Protein AF-A0A9D7S8R0-F1 (afdb_monomer_lite)

Sequence (192 aa):
MDEVLLVLITGFTIGVFGSFHCVGMCGPLALSLPIHQLTIFNKSMAIGLYNLGRSFSYASMGIVFGLLGMSFSLFKLQQWLSIGAGSVILLFLIMNYLGSYRVNIFSQLSHQVKSKLSDYLQTDKTPSTYFSIGMVNGFLPCGLVYVAIVTAIATGTILKSSLTMFAFGIGTIPIMALTMIFGKFVSINLLQ

pLDDT: mean 76.62, std 14.2, range [38.09, 93.5]

Structure (mmCIF, N/CA/C/O backbone):
data_AF-A0A9D7S8R0-F1
#
_entry.id   AF-A0A9D7S8R0-F1
#
loop_
_atom_site.group_PDB
_atom_site.id
_atom_site.type_symbol
_atom_site.label_atom_id
_atom_site.label_alt_id
_atom_site.label_comp_id
_atom_site.label_asym_id
_atom_site.label_entity_id
_atom_site.label_seq_id
_atom_site.pdbx_PDB_ins_code
_atom_site.Cartn_x
_atom_site.Cartn_y
_atom_site.Cartn_z
_atom_site.occupancy
_atom_site.B_iso_or_equiv
_atom_site.auth_seq_id
_atom_site.auth_comp_id
_atom_site.auth_asym_id
_atom_site.auth_atom_id
_atom_site.pdbx_PDB_model_num
ATOM 1 N N . MET A 1 1 ? 3.466 9.762 22.486 1.00 59.41 1 MET A N 1
ATOM 2 C CA . MET A 1 1 ? 4.141 9.590 21.171 1.00 59.41 1 MET A CA 1
ATOM 3 C C . MET A 1 1 ? 4.383 8.115 20.868 1.00 59.41 1 MET A C 1
ATOM 5 O O . MET A 1 1 ? 4.461 7.737 19.704 1.00 59.41 1 MET A O 1
ATOM 9 N N . ASP A 1 2 ? 4.406 7.285 21.905 1.00 79.88 2 ASP A N 1
ATOM 10 C CA . ASP A 1 2 ? 4.691 5.850 21.859 1.00 79.88 2 ASP A CA 1
ATOM 11 C C . ASP A 1 2 ? 3.655 5.074 21.035 1.00 79.88 2 ASP A C 1
ATOM 13 O O . ASP A 1 2 ? 4.011 4.184 20.273 1.00 79.88 2 ASP A O 1
ATOM 17 N N . GLU A 1 3 ? 2.380 5.479 21.076 1.00 83.75 3 GLU A N 1
ATOM 18 C CA . GLU A 1 3 ? 1.328 4.812 20.296 1.00 83.75 3 GLU A CA 1
ATOM 19 C C . GLU A 1 3 ? 1.448 5.013 18.781 1.00 83.75 3 GLU A C 1
ATOM 21 O O . GLU A 1 3 ? 1.160 4.099 18.012 1.00 83.75 3 GLU A O 1
ATOM 26 N N . VAL A 1 4 ? 1.865 6.202 18.332 1.00 86.56 4 VAL A N 1
ATOM 27 C CA . VAL A 1 4 ? 2.047 6.479 16.896 1.00 86.56 4 VAL A CA 1
ATOM 28 C C . VAL A 1 4 ? 3.265 5.724 16.378 1.00 86.56 4 VAL A C 1
ATOM 30 O O . VAL A 1 4 ? 3.215 5.131 15.301 1.00 86.56 4 VAL A O 1
ATOM 33 N N . LEU A 1 5 ? 4.338 5.692 17.171 1.00 88.88 5 LEU A N 1
ATOM 34 C CA . LEU A 1 5 ? 5.529 4.912 16.861 1.00 88.88 5 LEU A CA 1
ATOM 35 C C . LEU A 1 5 ? 5.202 3.414 16.769 1.00 88.88 5 LEU A C 1
ATOM 37 O O . LEU A 1 5 ? 5.610 2.757 15.815 1.00 88.88 5 LEU A O 1
ATOM 41 N N . LEU A 1 6 ? 4.407 2.889 17.702 1.00 89.44 6 LEU A N 1
ATOM 42 C CA . LEU A 1 6 ? 3.985 1.489 17.702 1.00 89.44 6 LEU A CA 1
ATOM 43 C C . LEU A 1 6 ? 3.130 1.146 16.472 1.00 89.44 6 LEU A C 1
ATOM 45 O O . LEU A 1 6 ? 3.346 0.118 15.834 1.00 89.44 6 LEU A O 1
ATOM 49 N N . VAL A 1 7 ? 2.215 2.031 16.078 1.00 90.75 7 VAL A N 1
ATOM 50 C CA . VAL A 1 7 ? 1.417 1.916 14.843 1.00 90.75 7 VAL A CA 1
ATOM 51 C C . VAL A 1 7 ? 2.295 1.880 13.586 1.00 90.75 7 VAL A C 1
ATOM 53 O O . VAL A 1 7 ? 2.071 1.065 12.689 1.00 90.75 7 VAL A O 1
ATOM 56 N N . LEU A 1 8 ? 3.323 2.724 13.518 1.00 91.44 8 LEU A N 1
ATOM 57 C CA . LEU A 1 8 ? 4.253 2.732 12.389 1.00 91.44 8 LEU A CA 1
ATOM 58 C C . LEU A 1 8 ? 5.097 1.454 12.344 1.00 91.44 8 LEU A C 1
ATOM 60 O O . LEU A 1 8 ? 5.230 0.849 11.282 1.00 91.44 8 LEU A O 1
ATOM 64 N N . ILE A 1 9 ? 5.628 1.012 13.486 1.00 92.00 9 ILE A N 1
ATOM 65 C CA . ILE A 1 9 ? 6.444 -0.207 13.574 1.00 92.00 9 ILE A CA 1
ATOM 66 C C . ILE A 1 9 ? 5.608 -1.443 13.226 1.00 92.00 9 ILE A C 1
ATOM 68 O O . ILE A 1 9 ? 6.062 -2.299 12.468 1.00 92.00 9 ILE A O 1
ATOM 72 N N . THR A 1 10 ? 4.378 -1.541 13.731 1.00 90.75 10 THR A N 1
ATOM 73 C CA . THR A 1 10 ? 3.475 -2.667 13.437 1.00 90.75 10 THR A CA 1
ATOM 74 C C . THR A 1 10 ? 3.104 -2.717 11.958 1.00 90.75 10 THR A C 1
ATOM 76 O O . THR A 1 10 ? 3.293 -3.751 11.321 1.00 90.75 10 THR A O 1
ATOM 79 N N . GLY A 1 11 ? 2.677 -1.597 11.367 1.00 89.88 11 GLY A N 1
ATOM 80 C CA . GLY A 1 11 ? 2.410 -1.528 9.929 1.00 89.88 11 GLY A CA 1
ATOM 81 C C . GLY A 1 11 ? 3.639 -1.900 9.094 1.00 89.88 11 GLY A C 1
ATOM 82 O O . GLY A 1 11 ? 3.557 -2.743 8.199 1.00 89.88 11 GLY A O 1
ATOM 83 N N . PHE A 1 12 ? 4.802 -1.340 9.432 1.00 91.88 12 PHE A N 1
ATOM 84 C CA . PHE A 1 12 ? 6.052 -1.595 8.720 1.00 91.88 12 PHE A CA 1
ATOM 85 C C . PHE A 1 12 ? 6.499 -3.058 8.811 1.00 91.88 12 PHE A C 1
ATOM 87 O O . PHE A 1 12 ? 6.837 -3.659 7.794 1.00 91.88 12 PHE A O 1
ATOM 94 N N . THR A 1 13 ? 6.468 -3.656 10.004 1.00 91.62 13 THR A N 1
ATOM 95 C CA . THR A 1 13 ? 6.841 -5.067 10.207 1.00 91.62 13 THR A CA 1
ATOM 96 C C . THR A 1 13 ? 5.932 -5.999 9.417 1.00 91.62 13 THR A C 1
ATOM 98 O O . THR A 1 13 ? 6.435 -6.844 8.676 1.00 91.62 13 THR A O 1
ATOM 101 N N . ILE A 1 14 ? 4.612 -5.796 9.471 1.00 90.12 14 ILE A N 1
ATOM 102 C CA . ILE A 1 14 ? 3.658 -6.557 8.650 1.00 90.12 14 ILE A CA 1
ATOM 103 C C . ILE A 1 14 ? 3.976 -6.384 7.156 1.00 90.12 14 ILE A C 1
ATOM 105 O O . ILE A 1 14 ? 3.942 -7.360 6.406 1.00 90.12 14 ILE A O 1
ATOM 109 N N . GLY A 1 15 ? 4.339 -5.173 6.724 1.00 88.69 15 GLY A N 1
ATOM 110 C CA . GLY A 1 15 ? 4.743 -4.886 5.345 1.00 88.69 15 GLY A CA 1
ATOM 111 C C . GLY A 1 15 ? 5.993 -5.656 4.920 1.00 88.69 15 GLY A C 1
ATOM 112 O O . GLY A 1 15 ? 5.991 -6.315 3.879 1.00 88.69 15 GLY A O 1
ATOM 113 N N . VAL A 1 16 ? 7.042 -5.641 5.742 1.00 89.12 16 VAL A N 1
ATOM 114 C CA . VAL A 1 16 ? 8.305 -6.340 5.463 1.00 89.12 16 VAL A CA 1
ATOM 115 C C . VAL A 1 16 ? 8.092 -7.853 5.407 1.00 89.12 16 VAL A C 1
ATOM 117 O O . VAL A 1 16 ? 8.445 -8.483 4.410 1.00 89.12 16 VAL A O 1
ATOM 120 N N . PHE A 1 17 ? 7.457 -8.446 6.422 1.00 86.81 17 PHE A N 1
ATOM 121 C CA . PHE A 1 17 ? 7.214 -9.893 6.452 1.00 86.81 17 PHE A CA 1
ATOM 122 C C . PHE A 1 17 ? 6.214 -10.339 5.375 1.00 86.81 17 PHE A C 1
ATOM 124 O O . PHE A 1 17 ? 6.378 -11.396 4.764 1.00 86.81 17 PHE A O 1
ATOM 131 N N . GLY A 1 18 ? 5.212 -9.513 5.075 1.00 81.81 18 GLY A N 1
ATOM 132 C CA . GLY A 1 18 ? 4.214 -9.785 4.043 1.00 81.81 18 GLY A CA 1
ATOM 133 C C . GLY A 1 18 ? 4.719 -9.630 2.605 1.00 81.81 18 GLY A C 1
ATOM 134 O O . GLY A 1 18 ? 4.074 -10.064 1.644 1.00 81.81 18 GLY A O 1
ATOM 135 N N . SER A 1 19 ? 5.891 -9.036 2.416 1.00 82.81 19 SER A N 1
ATOM 136 C CA . SER A 1 19 ? 6.404 -8.743 1.082 1.00 82.81 19 SER A CA 1
ATOM 137 C C . SER A 1 19 ? 6.732 -9.985 0.255 1.00 82.81 19 SER A C 1
ATOM 139 O O . SER A 1 19 ? 6.606 -9.926 -0.965 1.00 82.81 19 SER A O 1
ATOM 141 N N . PHE A 1 20 ? 7.061 -11.126 0.873 1.00 82.31 20 PHE A N 1
ATOM 142 C CA . PHE A 1 20 ? 7.272 -12.390 0.149 1.00 82.31 20 PHE A CA 1
ATOM 143 C C . PHE A 1 20 ? 6.025 -12.835 -0.622 1.00 82.31 20 PHE A C 1
ATOM 145 O O . PHE A 1 20 ? 6.107 -13.246 -1.777 1.00 82.31 20 PHE A O 1
ATOM 152 N N . HIS A 1 21 ? 4.846 -12.675 -0.024 1.00 82.50 21 HIS A N 1
ATOM 153 C CA . HIS A 1 21 ? 3.582 -12.950 -0.703 1.00 82.50 21 HIS A CA 1
ATOM 154 C C . HIS A 1 21 ? 3.320 -11.948 -1.832 1.00 82.50 21 HIS A C 1
ATOM 156 O O . HIS A 1 21 ? 2.796 -12.309 -2.886 1.00 82.50 21 HIS A O 1
ATOM 162 N N . CYS A 1 22 ? 3.730 -10.691 -1.634 1.00 79.19 22 CYS A N 1
ATOM 163 C CA . CYS A 1 22 ? 3.665 -9.676 -2.677 1.00 79.19 22 CYS A CA 1
ATOM 164 C C . CYS A 1 22 ? 4.565 -10.050 -3.866 1.00 79.19 22 CYS A C 1
ATOM 166 O O . CYS A 1 22 ? 4.169 -9.811 -5.000 1.00 79.19 22 CYS A O 1
ATOM 168 N N . VAL A 1 23 ? 5.725 -10.685 -3.646 1.00 80.56 23 VAL A N 1
ATOM 169 C CA . VAL A 1 23 ? 6.561 -11.228 -4.738 1.00 80.56 23 VAL A CA 1
ATOM 170 C C . VAL A 1 23 ? 5.816 -12.317 -5.507 1.00 80.56 23 VAL A C 1
ATOM 172 O O . VAL A 1 23 ? 5.829 -12.305 -6.732 1.00 80.56 23 VAL A O 1
ATOM 175 N N . GLY A 1 24 ? 5.124 -13.220 -4.811 1.00 77.38 24 GLY A N 1
ATOM 176 C CA . GLY A 1 24 ? 4.372 -14.300 -5.455 1.00 77.38 24 GLY A CA 1
ATOM 177 C C . GLY A 1 24 ? 3.170 -13.816 -6.277 1.00 77.38 24 GLY A C 1
ATOM 178 O O . GLY A 1 24 ? 2.985 -14.255 -7.407 1.00 77.38 24 GLY A O 1
ATOM 179 N N . MET A 1 25 ? 2.365 -12.899 -5.727 1.00 80.88 25 MET A N 1
ATOM 180 C CA . MET A 1 25 ? 1.113 -12.439 -6.353 1.00 80.88 25 MET A CA 1
ATOM 181 C C . MET A 1 25 ? 1.301 -11.205 -7.245 1.00 80.88 25 MET A C 1
ATOM 183 O O . MET A 1 25 ? 0.842 -11.177 -8.384 1.00 80.88 25 MET A O 1
ATOM 187 N N . CYS A 1 26 ? 1.976 -10.170 -6.738 1.00 78.94 26 CYS A N 1
ATOM 188 C CA . CYS A 1 26 ? 2.181 -8.907 -7.452 1.00 78.94 26 CYS A CA 1
ATOM 189 C C . CYS A 1 26 ? 3.438 -8.932 -8.340 1.00 78.94 26 CYS A C 1
ATOM 191 O O . CYS A 1 26 ? 3.571 -8.073 -9.211 1.00 78.94 26 CYS A O 1
ATOM 193 N N . GLY A 1 27 ? 4.347 -9.894 -8.147 1.00 77.12 27 GLY A N 1
ATOM 194 C CA . GLY A 1 27 ? 5.579 -10.033 -8.928 1.00 77.12 27 GLY A CA 1
ATOM 195 C C . GLY A 1 27 ? 5.347 -10.239 -10.427 1.00 77.12 27 GLY A C 1
ATOM 196 O O . GLY A 1 27 ? 5.912 -9.474 -11.201 1.00 77.12 27 GLY A O 1
ATOM 197 N N . PRO A 1 28 ? 4.492 -11.175 -10.885 1.00 73.62 28 PRO A N 1
ATOM 198 C CA . PRO A 1 28 ? 4.238 -11.366 -12.317 1.00 73.62 28 PRO A CA 1
ATOM 199 C C . PRO A 1 28 ? 3.736 -10.095 -13.021 1.00 73.62 28 PRO A C 1
ATOM 201 O O . PRO A 1 28 ? 4.183 -9.778 -14.122 1.00 73.62 28 PRO A O 1
ATOM 204 N N . LEU A 1 29 ? 2.877 -9.317 -12.352 1.00 74.12 29 LEU A N 1
ATOM 205 C CA . LEU A 1 29 ? 2.426 -8.010 -12.842 1.00 74.12 29 LEU A CA 1
ATOM 206 C C . LEU A 1 29 ? 3.597 -7.022 -12.925 1.00 74.12 29 LEU A C 1
ATOM 208 O O . LEU A 1 29 ? 3.779 -6.365 -13.950 1.00 74.12 29 LEU A O 1
ATOM 212 N N . ALA A 1 30 ? 4.432 -6.976 -11.883 1.00 73.12 30 ALA A N 1
ATOM 213 C CA . ALA A 1 30 ? 5.633 -6.148 -11.832 1.00 73.12 30 ALA A CA 1
ATOM 214 C C . ALA A 1 30 ? 6.651 -6.486 -12.944 1.00 73.12 30 ALA A C 1
ATOM 216 O O . ALA A 1 30 ? 7.285 -5.581 -13.483 1.00 73.12 30 ALA A O 1
ATOM 217 N N . LEU A 1 31 ? 6.788 -7.767 -13.314 1.00 71.38 31 LEU A N 1
ATOM 218 C CA . LEU A 1 31 ? 7.667 -8.230 -14.397 1.00 71.38 31 LEU A CA 1
ATOM 219 C C . LEU A 1 31 ? 7.095 -7.976 -15.800 1.00 71.38 31 LEU A C 1
ATOM 221 O O . LEU A 1 31 ? 7.866 -7.787 -16.736 1.00 71.38 31 LEU A O 1
ATOM 225 N N . SER A 1 32 ? 5.768 -7.972 -15.956 1.00 70.56 32 SER A N 1
ATOM 226 C CA . SER A 1 32 ? 5.111 -7.716 -17.248 1.00 70.56 32 SER A CA 1
ATOM 227 C C . SER A 1 32 ? 5.181 -6.251 -17.701 1.00 70.56 32 SER A C 1
ATOM 229 O O . SER A 1 32 ? 4.975 -5.946 -18.874 1.00 70.56 32 SER A O 1
ATOM 231 N N . LEU A 1 33 ? 5.491 -5.334 -16.780 1.00 70.38 33 LEU A N 1
ATOM 232 C CA . LEU A 1 33 ? 5.658 -3.919 -17.086 1.00 70.38 33 LEU A CA 1
ATOM 233 C C . LEU A 1 33 ? 6.885 -3.701 -17.994 1.00 70.38 33 LEU A C 1
ATOM 235 O O . LEU A 1 33 ? 7.960 -4.237 -17.711 1.00 70.38 33 LEU A O 1
ATOM 239 N N . PRO A 1 34 ? 6.800 -2.842 -19.031 1.00 64.31 34 PRO A N 1
ATOM 240 C CA . PRO A 1 34 ? 7.902 -2.567 -19.959 1.00 64.31 34 PRO A CA 1
ATOM 241 C C . PRO A 1 34 ? 8.995 -1.666 -19.342 1.00 64.31 34 PRO A C 1
ATOM 243 O O . PRO A 1 34 ? 9.570 -0.805 -20.004 1.00 64.31 34 PRO A O 1
ATOM 246 N N . ILE A 1 35 ? 9.315 -1.862 -18.061 1.00 67.19 35 ILE A N 1
ATOM 247 C CA . ILE A 1 35 ? 10.370 -1.155 -17.319 1.00 67.19 35 ILE A CA 1
ATOM 248 C C . ILE A 1 35 ? 11.784 -1.517 -17.793 1.00 67.19 35 ILE A C 1
ATOM 250 O O . ILE A 1 35 ? 12.739 -0.811 -17.475 1.00 67.19 35 ILE A O 1
ATOM 254 N N . HIS A 1 36 ? 11.939 -2.601 -18.560 1.00 63.25 36 HIS A N 1
ATOM 255 C CA . HIS A 1 36 ? 13.239 -3.055 -19.057 1.00 63.25 36 HIS A CA 1
ATOM 256 C C . HIS A 1 36 ? 13.807 -2.185 -20.190 1.00 63.25 36 HIS A C 1
ATOM 258 O O . HIS A 1 36 ? 15.020 -2.113 -20.353 1.00 63.25 36 HIS A O 1
ATOM 264 N N . GLN A 1 37 ? 12.944 -1.507 -20.952 1.00 66.06 37 GLN A N 1
ATOM 265 C CA . GLN A 1 37 ? 13.340 -0.663 -22.090 1.00 66.06 37 GLN A CA 1
ATOM 266 C C . GLN A 1 37 ? 13.712 0.772 -21.670 1.00 66.06 37 GLN A C 1
ATOM 268 O O . GLN A 1 37 ? 14.047 1.600 -22.513 1.00 66.06 37 GLN A O 1
ATOM 273 N N . LEU A 1 38 ? 13.611 1.087 -20.375 1.00 69.25 38 LEU A N 1
ATOM 274 C CA . LEU A 1 38 ? 13.848 2.418 -19.826 1.00 69.25 38 LEU A CA 1
ATOM 275 C C . LEU A 1 38 ? 15.316 2.605 -19.418 1.00 69.25 38 LEU A C 1
ATOM 277 O O . LEU A 1 38 ? 15.987 1.672 -18.977 1.00 69.25 38 LEU A O 1
ATOM 281 N N . THR A 1 39 ? 15.799 3.845 -19.496 1.00 77.19 39 THR A N 1
ATOM 282 C CA . THR A 1 39 ? 17.089 4.255 -18.920 1.00 77.19 39 THR A CA 1
ATOM 283 C C . THR A 1 39 ? 17.110 4.036 -17.402 1.00 77.19 39 THR A C 1
ATOM 285 O O . THR A 1 39 ? 16.058 4.001 -16.765 1.00 77.19 39 THR A O 1
ATOM 288 N N . ILE A 1 40 ? 18.299 3.922 -16.791 1.00 75.88 40 ILE A N 1
ATOM 289 C CA . ILE A 1 40 ? 18.449 3.701 -15.335 1.00 75.88 40 ILE A CA 1
ATOM 290 C C . ILE A 1 40 ? 17.618 4.702 -14.511 1.00 75.88 40 ILE A C 1
ATOM 292 O O . ILE A 1 40 ? 16.956 4.304 -13.554 1.00 75.88 40 ILE A O 1
ATOM 296 N N . PHE A 1 41 ? 17.606 5.975 -14.920 1.00 78.50 41 PHE A N 1
ATOM 297 C CA . PHE A 1 41 ? 16.840 7.032 -14.258 1.00 78.50 41 PHE A CA 1
ATOM 298 C C . PHE A 1 41 ? 15.321 6.847 -14.408 1.00 78.50 41 PHE A C 1
ATOM 300 O O . PHE A 1 41 ? 14.579 6.902 -13.431 1.00 78.50 41 PHE A O 1
ATOM 307 N N . ASN A 1 42 ? 14.842 6.542 -15.617 1.00 78.94 42 ASN A N 1
ATOM 308 C CA . ASN A 1 42 ? 13.414 6.320 -15.850 1.00 78.94 42 ASN A CA 1
ATOM 309 C C . ASN A 1 42 ? 12.924 5.020 -15.194 1.00 78.94 42 ASN A C 1
ATOM 311 O O . ASN A 1 42 ? 11.773 4.934 -14.771 1.00 78.94 42 ASN A O 1
ATOM 315 N N . LYS A 1 43 ? 13.803 4.022 -15.051 1.00 80.31 43 LYS A N 1
ATOM 316 C CA . LYS A 1 43 ? 13.518 2.771 -14.346 1.00 80.31 43 LYS A CA 1
ATOM 317 C C . LYS A 1 43 ? 13.308 2.999 -12.848 1.00 80.31 43 LYS A C 1
ATOM 319 O O . LYS A 1 43 ? 12.323 2.503 -12.304 1.00 80.31 43 LYS A O 1
ATOM 324 N N . SER A 1 44 ? 14.198 3.734 -12.176 1.00 82.69 44 SER A N 1
ATOM 325 C CA . SER A 1 44 ? 14.023 4.043 -10.748 1.00 82.69 44 SER A CA 1
ATOM 326 C C . SER A 1 44 ? 12.783 4.907 -10.516 1.00 82.69 44 SER A C 1
ATOM 328 O O . SER A 1 44 ? 12.019 4.637 -9.588 1.00 82.69 44 SER A O 1
ATOM 330 N N . MET A 1 45 ? 12.525 5.868 -11.408 1.00 84.50 45 MET A N 1
ATOM 331 C CA . MET A 1 45 ? 11.320 6.693 -11.380 1.00 84.50 45 MET A CA 1
ATOM 332 C C . MET A 1 45 ? 10.046 5.850 -11.535 1.00 84.50 45 MET A C 1
ATOM 334 O O . MET A 1 45 ? 9.131 5.996 -10.728 1.00 84.50 45 MET A O 1
ATOM 338 N N . ALA A 1 46 ? 9.993 4.918 -12.493 1.00 82.88 46 ALA A N 1
ATOM 339 C CA . ALA A 1 46 ? 8.845 4.028 -12.694 1.00 82.88 46 ALA A CA 1
ATOM 340 C C . ALA A 1 46 ? 8.581 3.120 -11.478 1.00 82.88 46 ALA A C 1
ATOM 342 O O . ALA A 1 46 ? 7.437 2.998 -11.035 1.00 82.88 46 ALA A O 1
ATOM 343 N N . ILE A 1 47 ? 9.635 2.536 -10.894 1.00 84.25 47 ILE A N 1
ATOM 344 C CA . ILE A 1 47 ? 9.541 1.734 -9.662 1.00 84.25 47 ILE A CA 1
ATOM 345 C C . ILE A 1 47 ? 9.025 2.596 -8.500 1.00 84.25 47 ILE A C 1
ATOM 347 O O . ILE A 1 47 ? 8.176 2.144 -7.726 1.00 84.25 47 ILE A O 1
ATOM 351 N N . GLY A 1 48 ? 9.510 3.833 -8.380 1.00 86.44 48 GLY A N 1
ATOM 352 C CA . GLY A 1 48 ? 9.060 4.789 -7.370 1.00 86.44 48 GLY A CA 1
ATOM 353 C C . GLY A 1 48 ? 7.580 5.140 -7.522 1.00 86.44 48 GLY A C 1
ATOM 354 O O . GLY A 1 48 ? 6.817 4.978 -6.573 1.00 86.44 48 GLY A O 1
ATOM 355 N N . LEU A 1 49 ? 7.155 5.542 -8.723 1.00 87.06 49 LEU A N 1
ATOM 356 C CA . LEU A 1 49 ? 5.763 5.883 -9.052 1.00 87.06 49 LEU A CA 1
ATOM 357 C C . LEU A 1 49 ? 4.802 4.724 -8.773 1.00 87.06 49 LEU A C 1
ATOM 359 O O . LEU A 1 49 ? 3.750 4.930 -8.171 1.00 87.06 49 LEU A O 1
ATOM 363 N N . TYR A 1 50 ? 5.177 3.505 -9.156 1.00 86.81 50 TYR A N 1
ATOM 364 C CA . TYR A 1 50 ? 4.374 2.311 -8.910 1.00 86.81 50 TYR A CA 1
ATOM 365 C C . TYR A 1 50 ? 4.173 2.044 -7.411 1.00 86.81 50 TYR A C 1
ATOM 367 O O . TYR A 1 50 ? 3.048 1.847 -6.947 1.00 86.81 50 TYR A O 1
ATOM 375 N N . ASN A 1 51 ? 5.253 2.075 -6.627 1.00 89.19 51 ASN A N 1
ATOM 376 C CA . ASN A 1 51 ? 5.169 1.840 -5.186 1.00 89.19 51 ASN A CA 1
ATOM 377 C C . ASN A 1 51 ? 4.482 2.996 -4.443 1.00 89.19 51 ASN A C 1
ATOM 379 O O . ASN A 1 51 ? 3.790 2.759 -3.454 1.00 89.19 51 ASN A O 1
ATOM 383 N N . LEU A 1 52 ? 4.620 4.234 -4.927 1.00 89.19 52 LEU A N 1
ATOM 384 C CA . LEU A 1 52 ? 3.871 5.379 -4.409 1.00 89.19 52 LEU A CA 1
ATOM 385 C C . LEU A 1 52 ? 2.371 5.228 -4.662 1.00 89.19 52 LEU A C 1
ATOM 387 O O . LEU A 1 52 ? 1.591 5.423 -3.732 1.00 89.19 52 LEU A O 1
ATOM 391 N N . GLY A 1 53 ? 1.970 4.818 -5.869 1.00 88.38 53 GLY A N 1
ATOM 392 C CA . GLY A 1 53 ? 0.570 4.514 -6.177 1.00 88.38 53 GLY A CA 1
ATOM 393 C C . GLY A 1 53 ? 0.011 3.429 -5.258 1.00 88.38 53 GLY A C 1
ATOM 394 O O . GLY A 1 53 ? -1.072 3.583 -4.696 1.00 88.38 53 GLY A O 1
ATOM 395 N N . ARG A 1 54 ? 0.795 2.374 -5.011 1.00 88.44 54 ARG A N 1
ATOM 396 C CA . ARG A 1 54 ? 0.423 1.280 -4.106 1.00 88.44 54 ARG A CA 1
ATOM 397 C C . ARG A 1 54 ? 0.244 1.746 -2.655 1.00 88.44 54 ARG A C 1
ATOM 399 O O . ARG A 1 54 ? -0.775 1.439 -2.038 1.00 88.44 54 ARG A O 1
ATOM 406 N N . SER A 1 55 ? 1.196 2.513 -2.122 1.00 91.44 55 SER A N 1
ATOM 407 C CA . SER A 1 55 ? 1.120 3.074 -0.764 1.00 91.44 55 SER A CA 1
ATOM 408 C C . SER A 1 55 ? -0.040 4.055 -0.606 1.00 91.44 55 SER A C 1
ATOM 410 O O . SER A 1 55 ? -0.685 4.077 0.442 1.00 91.44 55 SER A O 1
ATOM 412 N N . PHE A 1 56 ? -0.344 4.834 -1.646 1.00 92.12 56 PHE A N 1
ATOM 413 C CA . PHE A 1 56 ? -1.491 5.737 -1.648 1.00 92.12 56 PHE A CA 1
ATOM 414 C C . PHE A 1 56 ? -2.818 4.970 -1.615 1.00 92.12 56 PHE A C 1
ATOM 416 O O . PHE A 1 56 ? -3.689 5.295 -0.807 1.00 92.12 56 PHE A O 1
ATOM 423 N N . SER A 1 57 ? -2.958 3.904 -2.411 1.00 92.06 57 SER A N 1
ATOM 424 C CA . SER A 1 57 ? -4.130 3.024 -2.336 1.00 92.06 57 SER A CA 1
ATOM 425 C C . SER A 1 57 ? -4.295 2.418 -0.942 1.00 92.06 57 SER A C 1
ATOM 427 O O . SER A 1 57 ? -5.388 2.487 -0.382 1.00 92.06 57 SER A O 1
ATOM 429 N N . TYR A 1 58 ? -3.224 1.917 -0.321 1.00 92.31 58 TYR A N 1
ATOM 430 C CA . TYR A 1 58 ? -3.303 1.399 1.049 1.00 92.31 58 TYR A CA 1
ATOM 431 C C . TYR A 1 58 ? -3.693 2.471 2.066 1.00 92.31 58 TYR A C 1
ATOM 433 O O . TYR A 1 58 ? -4.581 2.231 2.882 1.00 92.31 58 TYR A O 1
ATOM 441 N N . ALA A 1 59 ? -3.118 3.673 1.993 1.00 92.31 59 ALA A N 1
ATOM 442 C CA . ALA A 1 59 ? -3.520 4.779 2.860 1.00 92.31 59 ALA A CA 1
ATOM 443 C C . ALA A 1 59 ? -5.010 5.128 2.687 1.00 92.31 59 ALA A C 1
ATOM 445 O O . ALA A 1 59 ? -5.722 5.301 3.677 1.00 92.31 59 ALA A O 1
ATOM 446 N N . SER A 1 60 ? -5.513 5.154 1.446 1.00 93.00 60 SER A N 1
ATOM 447 C CA . SER A 1 60 ? -6.936 5.397 1.176 1.00 93.00 60 SER A CA 1
ATOM 448 C C . SER A 1 60 ? -7.841 4.302 1.750 1.00 93.00 60 SER A C 1
ATOM 450 O O . SER A 1 60 ? -8.851 4.618 2.379 1.00 93.00 60 SER A O 1
ATOM 452 N N . MET A 1 61 ? -7.445 3.027 1.656 1.00 90.75 61 MET A N 1
ATOM 453 C CA . MET A 1 61 ? -8.127 1.937 2.360 1.00 90.75 61 MET A CA 1
ATOM 454 C C . MET A 1 61 ? -8.095 2.144 3.874 1.00 90.75 61 MET A C 1
ATOM 456 O O . MET A 1 61 ? -9.118 1.978 4.529 1.00 90.75 61 MET A O 1
ATOM 460 N N . GLY A 1 62 ? -6.955 2.550 4.433 1.00 90.81 62 GLY A N 1
ATOM 461 C CA . GLY A 1 62 ? -6.818 2.858 5.856 1.00 90.81 62 GLY A CA 1
ATOM 462 C C . GLY A 1 62 ? -7.774 3.954 6.322 1.00 90.81 62 GLY A C 1
ATOM 463 O O . GLY A 1 62 ? -8.320 3.858 7.417 1.00 90.81 62 GLY A O 1
ATOM 464 N N . ILE A 1 63 ? -8.051 4.957 5.485 1.00 91.94 63 ILE A N 1
ATOM 465 C CA . ILE A 1 63 ? -9.061 5.985 5.774 1.00 91.94 63 ILE A CA 1
ATOM 466 C C . ILE A 1 63 ? -10.468 5.375 5.773 1.00 91.94 63 ILE A C 1
ATOM 468 O O . ILE A 1 63 ? -11.209 5.544 6.742 1.00 91.94 63 ILE A O 1
ATOM 472 N N . VAL A 1 64 ? -10.823 4.638 4.715 1.00 90.62 64 VAL A N 1
ATOM 473 C CA . VAL A 1 64 ? -12.158 4.032 4.553 1.00 90.62 64 VAL A CA 1
ATOM 474 C C . VAL A 1 64 ? -12.456 3.035 5.674 1.00 90.62 64 VAL A C 1
ATOM 476 O O . VAL A 1 64 ? -13.498 3.113 6.320 1.00 90.62 64 VAL A O 1
ATOM 479 N N . PHE A 1 65 ? -11.533 2.119 5.954 1.00 87.12 65 PHE A N 1
ATOM 480 C CA . PHE A 1 65 ? -11.703 1.118 7.003 1.00 87.12 65 PHE A CA 1
ATOM 481 C C . PHE A 1 65 ? -11.453 1.686 8.405 1.00 87.12 65 PHE A C 1
ATOM 483 O O . PHE A 1 65 ? -12.064 1.220 9.360 1.00 87.12 65 PHE A O 1
ATOM 490 N N . GLY A 1 66 ? -10.648 2.739 8.549 1.00 87.19 66 GLY A N 1
ATOM 491 C CA . GLY A 1 66 ? -10.477 3.453 9.816 1.00 87.19 66 GLY A CA 1
ATOM 492 C C . GLY A 1 66 ? -11.746 4.172 10.282 1.00 87.19 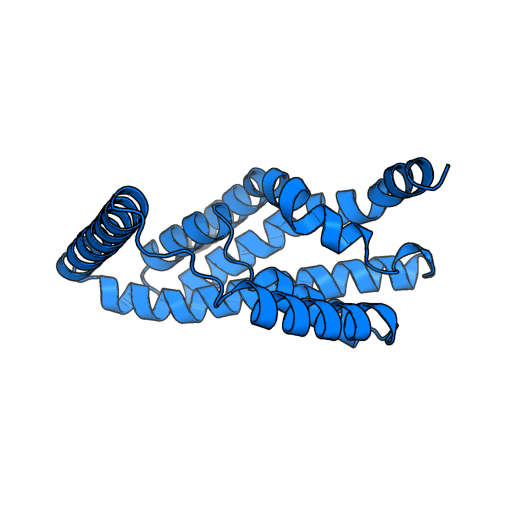66 GLY A C 1
ATOM 493 O O . GLY A 1 66 ? -12.041 4.175 11.477 1.00 87.19 66 GLY A O 1
ATOM 494 N N . LEU A 1 67 ? -12.540 4.717 9.348 1.00 86.00 67 LEU A N 1
ATOM 495 C CA . LEU A 1 67 ? -13.889 5.236 9.630 1.00 86.00 67 LEU A CA 1
ATOM 49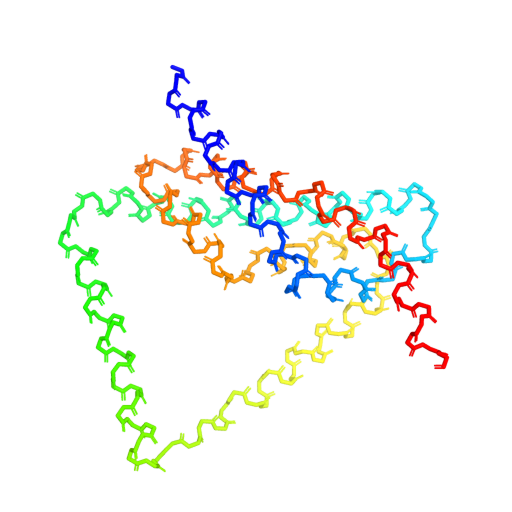6 C C . LEU A 1 67 ? -14.804 4.141 10.179 1.00 86.00 67 LEU A C 1
ATOM 498 O O . LEU A 1 67 ? -15.541 4.348 11.147 1.00 86.00 67 LEU A O 1
ATOM 502 N N . LEU A 1 68 ? -14.725 2.953 9.581 1.00 81.62 68 LEU A N 1
ATOM 503 C CA . LEU A 1 68 ? -15.452 1.805 10.088 1.00 81.62 68 LEU A CA 1
ATOM 504 C C . LEU A 1 68 ? -14.930 1.405 11.475 1.00 81.62 68 LEU A C 1
ATOM 506 O O . LEU A 1 68 ? -15.742 1.125 12.342 1.00 81.62 68 LEU A O 1
ATOM 510 N N . GLY A 1 69 ? -13.619 1.463 11.732 1.00 75.50 69 GLY A N 1
ATOM 511 C CA . GLY A 1 69 ? -13.007 1.202 13.045 1.00 75.50 69 GLY A CA 1
ATOM 512 C C . GLY A 1 69 ? -13.532 2.085 14.176 1.00 75.50 69 GLY A C 1
ATOM 513 O O . GLY A 1 69 ? -13.801 1.584 15.266 1.00 75.50 69 GLY A O 1
ATOM 514 N N . MET A 1 70 ? -13.781 3.369 13.904 1.00 73.38 70 MET A N 1
ATOM 515 C CA . MET A 1 70 ? -14.465 4.256 14.858 1.00 73.38 70 MET A CA 1
ATOM 516 C C . MET A 1 70 ? -15.886 3.776 15.174 1.00 73.38 70 MET A C 1
ATOM 518 O O . MET A 1 70 ? -16.318 3.821 16.323 1.00 73.38 70 MET A O 1
ATOM 522 N N . SER A 1 71 ? -16.602 3.287 14.156 1.00 67.31 71 SER A N 1
ATOM 523 C CA . SER A 1 71 ? -17.965 2.751 14.291 1.00 67.31 71 SER A CA 1
ATOM 524 C C . SER A 1 71 ? -17.987 1.339 14.907 1.00 67.31 71 SER A C 1
ATOM 526 O O . SER A 1 71 ? -18.954 0.957 15.564 1.00 67.31 71 SER A O 1
ATOM 528 N N . PHE A 1 72 ? -16.906 0.570 14.738 1.00 62.75 72 PHE A N 1
ATOM 529 C CA . PHE A 1 72 ? -16.725 -0.808 15.209 1.00 62.75 72 PHE A CA 1
ATOM 530 C C . PHE A 1 72 ? -16.346 -0.924 16.690 1.00 62.75 72 PHE A C 1
ATOM 532 O O . PHE A 1 72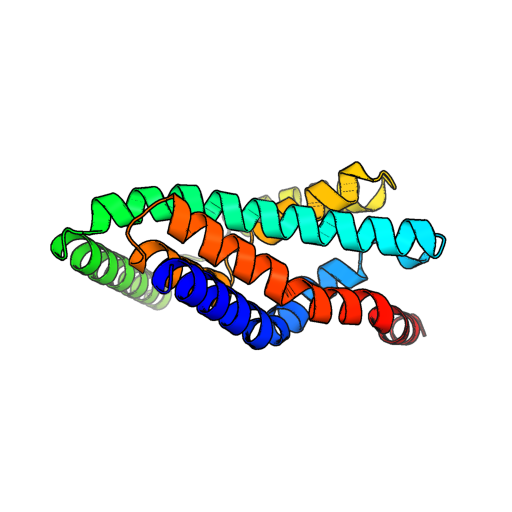 ? -16.293 -2.041 17.200 1.00 62.75 72 PHE A O 1
ATOM 539 N N . SER A 1 73 ? -16.188 0.189 17.419 1.00 56.34 73 SER A N 1
ATOM 540 C CA . SER A 1 73 ? -16.070 0.185 18.891 1.00 56.34 73 SER A CA 1
ATOM 541 C C . SER A 1 73 ? -17.283 -0.473 19.595 1.00 56.34 73 SER A C 1
ATOM 543 O O . SER A 1 73 ? -17.260 -0.781 20.786 1.00 56.34 73 SER A O 1
ATOM 545 N N . LEU A 1 74 ? -18.348 -0.788 18.847 1.00 52.53 74 LEU A N 1
ATOM 546 C CA . LEU A 1 74 ? -19.438 -1.655 19.279 1.00 52.53 74 LEU A CA 1
ATOM 547 C C . LEU A 1 74 ? -19.138 -3.129 18.937 1.00 52.53 74 LEU A C 1
ATOM 549 O O . LEU A 1 74 ? -19.496 -3.615 17.862 1.00 52.53 74 LEU A O 1
ATOM 553 N N . PHE A 1 75 ? -18.570 -3.867 19.899 1.00 58.12 75 PHE A N 1
ATOM 554 C CA . PHE A 1 75 ? -18.285 -5.321 19.876 1.00 58.12 75 PHE A CA 1
ATOM 555 C C . PHE A 1 75 ? -19.377 -6.217 19.239 1.00 58.12 75 PHE A C 1
ATOM 557 O O . PHE A 1 75 ? -19.085 -7.305 18.745 1.00 58.12 75 PHE A O 1
ATOM 564 N N . LYS A 1 76 ? -20.640 -5.772 19.206 1.00 62.19 76 LYS A N 1
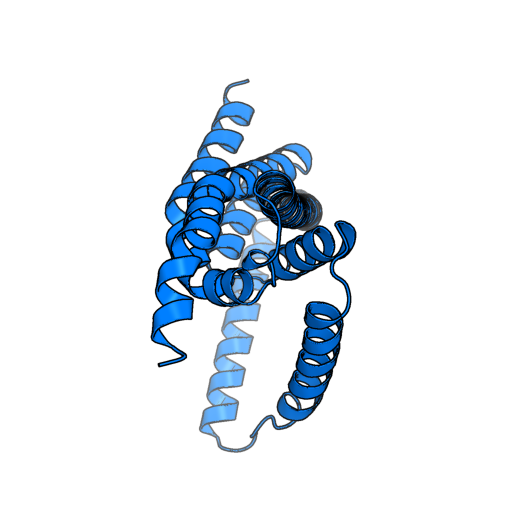ATOM 565 C CA . LYS A 1 76 ? -21.767 -6.518 18.626 1.00 62.19 76 LYS A CA 1
ATOM 566 C C . LYS A 1 76 ? -21.716 -6.636 17.096 1.00 62.19 76 LYS A C 1
ATOM 568 O O . LYS A 1 76 ? -22.179 -7.643 16.565 1.00 62.19 76 LYS A O 1
ATOM 573 N N . LEU A 1 77 ? -21.163 -5.655 16.378 1.00 64.44 77 LEU A N 1
ATOM 574 C CA . LEU A 1 77 ? -21.202 -5.650 14.907 1.00 64.44 77 LEU A CA 1
ATOM 575 C C . LEU A 1 77 ? -20.142 -6.580 14.287 1.00 64.44 77 LEU A C 1
ATOM 577 O O . LEU A 1 77 ? -20.415 -7.242 13.289 1.00 64.44 77 LEU A O 1
ATOM 581 N N . GLN A 1 78 ? -18.963 -6.698 14.910 1.00 64.50 78 GLN A N 1
ATOM 582 C CA . GLN A 1 78 ? -17.902 -7.619 14.474 1.00 64.50 78 GLN A CA 1
ATOM 583 C C . GLN A 1 78 ? -18.342 -9.087 14.578 1.00 64.50 78 GLN A C 1
ATOM 585 O O . GLN A 1 78 ? -18.080 -9.882 13.674 1.00 64.50 78 GLN A O 1
ATOM 590 N N . GLN A 1 79 ? -19.063 -9.435 15.647 1.00 72.00 79 GLN A N 1
ATOM 591 C CA . GLN A 1 79 ? -19.636 -10.768 15.814 1.00 72.00 79 GLN A CA 1
ATOM 592 C C . GLN A 1 79 ? -20.682 -11.064 14.728 1.00 72.00 79 GLN A C 1
ATOM 594 O O . GLN A 1 79 ? -20.634 -12.125 14.109 1.00 72.00 79 GLN A O 1
ATOM 599 N N . TRP A 1 80 ? -21.568 -10.109 14.427 1.00 76.44 80 TRP A N 1
ATOM 600 C CA . TRP A 1 80 ? -22.561 -10.247 13.355 1.00 76.44 80 TRP A CA 1
ATOM 601 C C . TRP A 1 80 ? -21.936 -10.390 11.964 1.00 76.44 80 TRP A C 1
ATOM 603 O O . TRP A 1 80 ? -22.394 -11.216 11.177 1.00 76.44 80 TRP A O 1
ATOM 613 N N . LEU A 1 81 ? -20.865 -9.650 11.665 1.00 74.38 81 LEU A N 1
ATOM 614 C CA . LEU A 1 81 ? -20.135 -9.780 10.400 1.00 74.38 81 LEU A CA 1
ATOM 615 C C . LEU A 1 81 ? -19.427 -11.129 10.272 1.00 74.38 81 LEU A C 1
ATOM 617 O O . LEU A 1 81 ? -19.450 -11.721 9.197 1.00 74.38 81 LEU A O 1
ATOM 621 N N . SER A 1 82 ? -18.827 -11.634 11.353 1.00 78.62 82 SER A N 1
ATOM 622 C CA . SER A 1 82 ? -18.165 -12.944 11.347 1.00 78.62 82 SER A CA 1
ATOM 623 C C . SER A 1 82 ? -19.172 -14.083 11.161 1.00 78.62 82 SER A C 1
ATOM 625 O O . SER A 1 82 ? -18.952 -14.969 10.335 1.00 78.62 82 SER A O 1
ATOM 627 N N . ILE A 1 83 ? -20.321 -14.008 11.844 1.00 85.75 83 ILE A N 1
ATOM 628 C CA . ILE A 1 83 ? -21.431 -14.956 11.677 1.00 85.75 83 ILE A CA 1
ATOM 629 C C . ILE A 1 83 ? -22.011 -14.863 10.260 1.00 85.75 83 ILE A C 1
ATOM 631 O O . ILE A 1 83 ? -22.233 -15.889 9.621 1.00 85.75 83 ILE A O 1
ATOM 635 N N . GLY A 1 84 ? -22.204 -13.649 9.736 1.00 87.69 84 GLY A N 1
ATOM 636 C CA . GLY A 1 84 ? -22.700 -13.421 8.380 1.00 87.69 84 GLY A CA 1
ATOM 637 C C . GLY A 1 84 ? -21.756 -13.975 7.312 1.00 87.69 84 GLY A C 1
ATOM 638 O O . GLY A 1 84 ? -22.185 -14.741 6.452 1.00 87.69 84 GLY A O 1
ATOM 639 N N . ALA A 1 85 ? -20.461 -13.662 7.400 1.00 83.62 85 ALA A N 1
ATOM 640 C CA . ALA A 1 85 ? -19.449 -14.180 6.483 1.00 83.62 85 ALA A CA 1
ATOM 641 C C . ALA A 1 85 ? -19.357 -15.714 6.549 1.00 83.62 85 ALA A C 1
ATOM 643 O O . ALA A 1 85 ? -19.355 -16.371 5.509 1.00 83.62 85 ALA A O 1
ATOM 644 N N . GLY A 1 86 ? -19.362 -16.291 7.757 1.00 85.88 86 GLY A N 1
ATOM 645 C CA . GLY A 1 86 ? -19.378 -17.742 7.954 1.00 85.88 86 GLY A CA 1
ATOM 646 C C . GLY A 1 86 ? -20.620 -18.405 7.356 1.00 85.88 86 GLY A C 1
ATOM 647 O O . GLY A 1 86 ? -20.503 -19.412 6.659 1.00 85.88 86 GLY A O 1
ATOM 648 N N . SER A 1 87 ? -21.798 -17.805 7.548 1.00 90.31 87 SER A N 1
ATOM 649 C CA . SER A 1 87 ? -23.056 -18.292 6.976 1.00 90.31 87 SER A CA 1
ATOM 650 C C . SER A 1 87 ? -23.050 -18.242 5.450 1.00 90.31 87 SER A C 1
ATOM 652 O O . SER A 1 87 ? -23.507 -19.191 4.819 1.00 90.31 87 SER A O 1
ATOM 654 N N . VAL A 1 88 ? -22.533 -17.168 4.844 1.00 87.88 88 VAL A N 1
ATOM 655 C CA . VAL A 1 88 ? -22.440 -17.040 3.380 1.00 87.88 88 VAL A CA 1
ATOM 656 C C . VAL A 1 88 ? -21.488 -18.089 2.805 1.00 87.88 88 VAL A C 1
ATOM 658 O O . VAL A 1 88 ? -21.821 -18.718 1.802 1.00 87.88 88 VAL A O 1
ATOM 661 N N . ILE A 1 89 ? -20.345 -18.331 3.456 1.00 83.19 89 ILE A N 1
ATOM 662 C CA . ILE A 1 89 ? -19.393 -19.372 3.041 1.00 83.19 89 ILE A CA 1
ATOM 663 C C . ILE A 1 89 ? -20.044 -20.760 3.111 1.00 83.19 89 ILE A C 1
ATOM 665 O O . ILE A 1 89 ? -19.951 -21.520 2.148 1.00 83.19 89 ILE A O 1
ATOM 669 N N . LEU A 1 90 ? -20.742 -21.081 4.206 1.00 86.44 90 LEU A N 1
ATOM 670 C CA . LEU A 1 90 ? -21.463 -22.351 4.364 1.00 86.44 90 LEU A CA 1
ATOM 671 C C . LEU A 1 90 ? -22.563 -22.525 3.314 1.00 86.44 90 LEU A C 1
ATOM 673 O O . LEU A 1 90 ? -22.682 -23.594 2.719 1.00 86.44 90 LEU A O 1
ATOM 677 N N . LEU A 1 91 ? -23.335 -21.470 3.053 1.00 85.31 91 LEU A N 1
ATOM 678 C CA . LEU A 1 91 ? -24.412 -21.491 2.068 1.00 85.31 91 LEU A CA 1
ATOM 679 C C . LEU A 1 91 ? -23.860 -21.692 0.651 1.00 85.31 91 LEU A C 1
ATOM 681 O O . LEU A 1 91 ? -24.390 -22.503 -0.104 1.00 85.31 91 LEU A O 1
ATOM 685 N N . PHE A 1 92 ? -22.745 -21.036 0.318 1.00 81.88 92 PHE A N 1
ATOM 686 C CA . PHE A 1 92 ? -22.044 -21.238 -0.950 1.00 81.88 92 PHE A CA 1
ATOM 687 C C . PHE A 1 92 ? -21.514 -22.675 -1.089 1.00 81.88 92 PHE A C 1
ATOM 689 O O . PHE A 1 92 ? -21.652 -23.284 -2.151 1.00 81.88 92 PHE A O 1
ATOM 696 N N . LEU A 1 93 ? -20.965 -23.249 -0.011 1.00 82.19 93 LEU A N 1
ATOM 697 C CA . LEU A 1 93 ? -20.476 -24.631 0.010 1.00 82.19 93 LEU A CA 1
ATOM 698 C C . LEU A 1 93 ? -21.612 -25.643 -0.211 1.00 82.19 93 LEU A C 1
ATOM 700 O O . LEU A 1 93 ? -21.469 -26.568 -1.008 1.00 82.19 93 LEU A O 1
ATOM 704 N N . ILE A 1 94 ? -22.750 -25.434 0.458 1.00 83.25 94 ILE A N 1
ATOM 705 C CA . ILE A 1 94 ? -23.955 -26.263 0.337 1.00 83.25 94 ILE A CA 1
ATOM 706 C C . ILE A 1 94 ? -24.522 -26.168 -1.083 1.00 83.25 94 ILE A C 1
ATOM 708 O O . ILE A 1 94 ? -24.774 -27.196 -1.707 1.00 83.25 94 ILE A O 1
ATOM 712 N N . MET A 1 95 ? -24.653 -24.964 -1.648 1.00 75.31 95 MET A N 1
ATOM 713 C CA . MET A 1 95 ? -25.144 -24.800 -3.023 1.00 75.31 95 MET A CA 1
ATOM 714 C C . MET A 1 95 ? -24.215 -25.432 -4.070 1.00 75.31 95 MET A C 1
ATOM 716 O O . MET A 1 95 ? -24.703 -25.982 -5.060 1.00 75.31 95 MET A O 1
ATOM 720 N N . ASN A 1 96 ? -22.896 -25.402 -3.851 1.00 75.06 96 ASN A N 1
ATOM 721 C CA . ASN A 1 96 ? -21.930 -26.077 -4.719 1.00 75.06 96 ASN A CA 1
ATOM 722 C C . ASN A 1 96 ? -22.009 -27.611 -4.587 1.00 75.06 96 ASN A C 1
ATOM 724 O O . ASN A 1 96 ? -21.896 -28.319 -5.585 1.00 75.06 96 ASN A O 1
ATOM 728 N N . TYR A 1 97 ? -22.255 -28.130 -3.378 1.00 77.31 97 TYR A N 1
ATOM 729 C CA . TYR A 1 97 ? -22.405 -29.567 -3.128 1.00 77.31 97 TYR A CA 1
ATOM 730 C C . TYR A 1 97 ? -23.711 -30.140 -3.707 1.00 77.31 97 TYR A C 1
ATOM 732 O O . TYR A 1 97 ? -23.719 -31.265 -4.199 1.00 77.31 97 TYR A O 1
ATOM 740 N N . LEU A 1 98 ? -24.795 -29.353 -3.738 1.00 76.38 98 LEU A N 1
ATOM 741 C CA . LEU A 1 98 ? -26.059 -29.727 -4.396 1.00 76.38 98 LEU A CA 1
ATOM 742 C C . LEU A 1 98 ? -26.034 -29.573 -5.936 1.00 76.38 98 LEU A C 1
ATOM 744 O O . LEU A 1 98 ? -27.051 -29.775 -6.595 1.00 76.38 98 LEU A O 1
ATOM 748 N N . GLY A 1 99 ? -24.881 -29.247 -6.534 1.00 62.75 99 GLY A N 1
ATOM 749 C CA . GLY A 1 99 ? -24.631 -29.378 -7.976 1.00 62.75 99 GLY A CA 1
ATOM 750 C C . GLY A 1 99 ? -25.304 -28.347 -8.891 1.00 62.75 99 GLY A C 1
ATOM 751 O O . GLY A 1 99 ? -25.169 -28.452 -10.109 1.00 62.75 99 GLY A O 1
ATOM 752 N N . SER A 1 100 ? -25.997 -27.339 -8.352 1.00 58.34 100 SER A N 1
ATOM 753 C CA . SER A 1 100 ? -26.924 -26.522 -9.152 1.00 58.34 100 SER A CA 1
ATOM 754 C C . SER A 1 100 ? -26.422 -25.133 -9.569 1.00 58.34 100 SER A C 1
ATOM 756 O O . SER A 1 100 ? -27.225 -24.323 -10.031 1.00 58.34 100 SER A O 1
ATOM 758 N N . TYR A 1 101 ? -25.125 -24.818 -9.465 1.00 53.38 101 TYR A N 1
ATOM 759 C CA . TYR A 1 101 ? -24.639 -23.520 -9.952 1.00 53.38 101 TYR A CA 1
ATOM 760 C C . TYR A 1 101 ? -23.183 -23.541 -10.441 1.00 53.38 101 TYR A C 1
ATOM 762 O O . TYR A 1 101 ? -22.242 -23.262 -9.702 1.00 53.38 101 TYR A O 1
ATOM 770 N N . ARG A 1 102 ? -22.984 -23.782 -11.745 1.00 55.09 102 ARG A N 1
ATOM 771 C CA . ARG A 1 102 ? -21.791 -23.266 -12.435 1.00 55.09 102 ARG A CA 1
ATOM 772 C C . ARG A 1 102 ? -22.021 -21.773 -12.665 1.00 55.09 102 ARG A C 1
ATOM 774 O O . ARG A 1 102 ? -22.661 -21.395 -13.642 1.00 55.09 102 ARG A O 1
ATOM 781 N N . VAL A 1 103 ? -21.525 -20.923 -11.763 1.00 55.06 103 VAL A N 1
ATOM 782 C CA . VAL A 1 103 ? -21.438 -19.460 -11.958 1.00 55.06 103 VAL A CA 1
ATOM 783 C C . VAL A 1 103 ? -20.560 -19.176 -13.188 1.00 55.06 103 VAL A C 1
ATOM 785 O O . VAL A 1 103 ? -19.370 -18.900 -13.078 1.00 55.06 103 VAL A O 1
ATOM 788 N N . ASN A 1 104 ? -21.141 -19.233 -14.386 1.00 53.34 104 ASN A N 1
ATOM 789 C CA . ASN A 1 104 ? -20.484 -18.799 -15.621 1.00 53.34 104 ASN A CA 1
ATOM 790 C C . ASN A 1 104 ? -20.596 -17.271 -15.827 1.00 53.34 104 ASN A C 1
ATOM 792 O O . ASN A 1 104 ? -20.129 -16.743 -16.827 1.00 53.34 104 ASN A O 1
ATOM 796 N N . ILE A 1 105 ? -21.188 -16.544 -14.869 1.00 51.62 105 ILE A N 1
ATOM 797 C CA . ILE A 1 105 ? -21.350 -15.079 -14.902 1.00 51.62 105 ILE A CA 1
ATOM 798 C C . ILE A 1 105 ? -19.994 -14.348 -14.833 1.00 51.62 105 ILE A C 1
ATOM 800 O O . ILE A 1 105 ? -19.857 -13.243 -15.352 1.00 51.62 105 ILE A O 1
ATOM 804 N N . PHE A 1 106 ? -18.971 -14.953 -14.220 1.00 50.31 106 PHE A N 1
ATOM 805 C CA . PHE A 1 106 ? -17.691 -14.282 -13.963 1.00 50.31 106 PHE A CA 1
ATOM 806 C C . PHE A 1 106 ? -16.636 -14.475 -15.063 1.00 50.31 106 PHE A C 1
ATOM 808 O O . PHE A 1 106 ? -15.601 -13.809 -15.043 1.00 50.31 106 PHE A O 1
ATOM 815 N N . SER A 1 107 ? -16.865 -15.362 -16.036 1.00 49.69 107 SER A N 1
ATOM 816 C CA . SER A 1 107 ? -15.868 -15.654 -17.072 1.00 49.69 107 SER A CA 1
ATOM 817 C C . SER A 1 107 ? -15.783 -14.511 -18.091 1.00 49.69 107 SER A C 1
ATOM 819 O O . SER A 1 107 ? -14.710 -13.940 -18.282 1.00 49.69 107 SER A O 1
ATOM 821 N N . GLN A 1 108 ? -16.913 -14.080 -18.658 1.00 49.16 108 GLN A N 1
ATOM 822 C CA . GLN A 1 108 ? -16.958 -13.052 -19.709 1.00 49.16 108 GLN A CA 1
ATOM 823 C C . GLN A 1 108 ? -16.613 -11.642 -19.206 1.00 49.16 108 GLN A C 1
ATOM 825 O O . GLN A 1 108 ? -15.879 -10.916 -19.880 1.00 49.16 108 GLN A O 1
ATOM 830 N N . LEU A 1 109 ? -17.061 -11.274 -18.000 1.00 52.84 109 LEU A N 1
ATOM 831 C CA . LEU A 1 109 ? -16.734 -9.977 -17.396 1.00 52.84 109 LEU A CA 1
ATOM 832 C C . LEU A 1 109 ? -15.246 -9.897 -17.011 1.00 52.84 109 LEU A C 1
ATOM 834 O O . LEU A 1 109 ? -14.607 -8.869 -17.230 1.00 52.84 109 LEU A O 1
ATOM 838 N N . SER A 1 110 ? -14.653 -10.997 -16.522 1.00 52.59 110 SER A N 1
ATOM 839 C CA . SER A 1 110 ? -13.216 -11.021 -16.213 1.00 52.59 110 SER A CA 1
ATOM 840 C C . SER A 1 110 ? -12.342 -10.917 -17.466 1.00 52.59 110 SER A C 1
ATOM 842 O O . SER A 1 110 ? -11.292 -10.279 -17.414 1.00 52.59 110 SER A O 1
ATOM 844 N N . HIS A 1 111 ? -12.780 -11.483 -18.597 1.00 50.69 111 HIS A N 1
ATOM 845 C CA . HIS A 1 111 ? -12.027 -11.432 -19.850 1.00 50.69 111 HIS A CA 1
ATOM 846 C C . HIS A 1 111 ? -12.010 -10.030 -20.471 1.00 50.69 111 HIS A C 1
ATOM 848 O O . HIS A 1 111 ? -10.948 -9.594 -20.909 1.00 50.69 111 HIS A O 1
ATOM 854 N N . GLN A 1 112 ? -13.126 -9.292 -20.451 1.00 53.44 112 GLN A N 1
ATOM 855 C CA . GLN A 1 112 ? -13.168 -7.923 -20.989 1.00 53.44 112 GLN A CA 1
ATOM 856 C C . GLN A 1 112 ? -12.413 -6.914 -20.117 1.00 53.44 112 GLN A C 1
ATOM 858 O O . GLN A 1 112 ? -11.738 -6.025 -20.637 1.00 53.44 112 GLN A O 1
ATOM 863 N N . VAL A 1 113 ? -12.485 -7.065 -18.791 1.00 58.03 113 VAL A N 1
ATOM 864 C CA . VAL A 1 113 ? -11.725 -6.211 -17.867 1.00 58.03 113 VAL A CA 1
ATOM 865 C C . VAL A 1 113 ? -10.229 -6.517 -17.972 1.00 58.03 113 VAL A C 1
ATOM 867 O O . VAL A 1 113 ? -9.426 -5.589 -18.029 1.00 58.03 113 VAL A O 1
ATOM 870 N N . LYS A 1 114 ? -9.837 -7.796 -18.091 1.00 54.69 114 LYS A N 1
ATOM 871 C CA . LYS A 1 114 ? -8.432 -8.174 -18.318 1.00 54.69 114 LYS A CA 1
ATOM 872 C C . LYS A 1 114 ? -7.898 -7.695 -19.667 1.00 54.69 114 LYS A C 1
ATOM 874 O O . LYS A 1 114 ? -6.759 -7.242 -19.702 1.00 54.69 114 LYS A O 1
ATOM 879 N N . SER A 1 115 ? -8.675 -7.772 -20.754 1.00 52.47 115 SER A N 1
ATOM 880 C CA . SER A 1 115 ? -8.182 -7.380 -22.084 1.00 52.47 115 SER A CA 1
ATOM 881 C C . SER A 1 115 ? -8.011 -5.866 -22.204 1.00 52.47 115 SER A C 1
ATOM 883 O O . SER A 1 115 ? -6.967 -5.415 -22.659 1.00 52.47 115 SER A O 1
ATOM 885 N N . LYS A 1 116 ? -8.966 -5.070 -21.701 1.00 56.47 116 LYS A N 1
ATOM 886 C CA . LYS A 1 116 ? -8.842 -3.604 -21.721 1.00 56.47 116 LYS A CA 1
ATOM 887 C C . LYS A 1 116 ? -7.745 -3.090 -20.800 1.00 56.47 116 LYS A C 1
ATOM 889 O O . LYS A 1 116 ? -7.076 -2.121 -21.142 1.00 56.47 116 LYS A O 1
ATOM 894 N N . LEU A 1 117 ? -7.535 -3.745 -19.656 1.00 55.44 117 LEU A N 1
ATOM 895 C CA . LEU A 1 117 ? -6.418 -3.420 -18.777 1.00 55.44 117 LEU A CA 1
ATOM 896 C 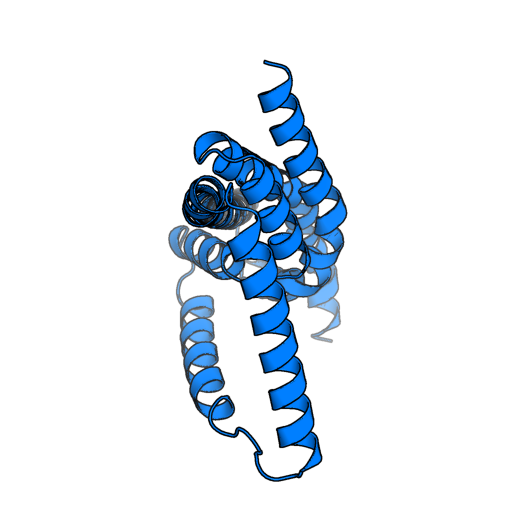C . LEU A 1 117 ? -5.088 -3.808 -19.448 1.00 55.44 117 LEU A C 1
ATOM 898 O O . LEU A 1 117 ? -4.169 -3.003 -19.455 1.00 55.44 117 LEU A O 1
ATOM 902 N N . SER A 1 118 ? -5.011 -4.972 -20.103 1.00 52.50 118 SER A N 1
ATOM 903 C CA . SER A 1 118 ? -3.835 -5.407 -20.875 1.00 52.50 118 SER A CA 1
ATOM 904 C C . SER A 1 118 ? -3.466 -4.442 -22.011 1.00 52.50 118 SER A C 1
ATOM 906 O O . SER A 1 118 ? -2.287 -4.127 -22.169 1.00 52.50 118 SER A O 1
ATOM 908 N N . ASP A 1 119 ? -4.444 -3.928 -22.761 1.00 55.91 119 ASP A N 1
ATOM 909 C CA . ASP A 1 119 ? -4.196 -2.967 -23.848 1.00 55.91 119 ASP A CA 1
ATOM 910 C C . ASP A 1 119 ? -3.718 -1.603 -23.318 1.00 55.91 119 ASP A C 1
ATOM 912 O O . ASP A 1 119 ? -2.811 -0.989 -23.890 1.00 55.91 119 ASP A O 1
ATOM 916 N N . TYR A 1 120 ? -4.257 -1.158 -22.176 1.00 56.81 120 TYR A N 1
ATOM 917 C CA . TYR A 1 120 ? -3.813 0.065 -21.493 1.00 56.81 120 TYR A CA 1
ATOM 918 C C . TYR A 1 120 ? -2.415 -0.089 -20.864 1.00 56.81 120 TYR A C 1
ATOM 920 O O . TYR A 1 120 ? -1.659 0.877 -20.776 1.00 56.81 120 TYR A O 1
ATOM 928 N N . LEU A 1 121 ? -2.040 -1.311 -20.459 1.00 54.31 121 LEU A N 1
ATOM 929 C CA . LEU A 1 121 ? -0.704 -1.637 -19.946 1.00 54.31 121 LEU A CA 1
ATOM 930 C C . LEU A 1 121 ? 0.378 -1.655 -21.041 1.00 54.31 121 LEU A C 1
ATOM 932 O O . LEU A 1 121 ? 1.547 -1.420 -20.729 1.00 54.31 121 LEU A O 1
ATOM 936 N N . GLN A 1 122 ? 0.020 -1.950 -22.295 1.00 55.09 122 GLN A N 1
ATOM 937 C CA . GLN A 1 122 ? 0.982 -2.098 -23.396 1.00 55.09 122 GLN A CA 1
ATOM 938 C C . GLN A 1 122 ? 1.192 -0.818 -24.221 1.00 55.09 122 GLN A C 1
ATOM 940 O O . GLN A 1 122 ? 2.261 -0.652 -24.809 1.00 55.09 122 GLN A O 1
ATOM 945 N N . THR A 1 123 ? 0.214 0.093 -24.250 1.00 51.81 123 THR A N 1
ATOM 946 C CA . THR A 1 123 ? 0.206 1.209 -25.215 1.00 51.81 123 THR A CA 1
ATOM 947 C C . THR A 1 123 ? 0.910 2.475 -24.704 1.00 51.81 123 THR A C 1
ATOM 949 O O . THR A 1 123 ? 1.641 3.110 -25.463 1.00 51.81 123 THR A O 1
ATOM 952 N N . ASP A 1 124 ? 0.801 2.810 -23.412 1.00 54.84 124 ASP A N 1
ATOM 953 C CA . ASP A 1 124 ? 1.255 4.113 -22.907 1.00 54.84 124 ASP A CA 1
ATOM 954 C C . ASP A 1 124 ? 2.451 4.015 -21.951 1.00 54.84 124 ASP A C 1
ATOM 956 O O . ASP A 1 124 ? 2.306 3.791 -20.748 1.00 54.84 124 ASP A O 1
ATOM 960 N N . LYS A 1 125 ? 3.656 4.293 -22.467 1.00 62.00 125 LYS A N 1
ATOM 961 C CA . LYS A 1 125 ? 4.914 4.421 -21.695 1.00 62.00 125 LYS A CA 1
ATOM 962 C C . LYS A 1 125 ? 4.996 5.736 -20.897 1.00 62.00 125 LYS A C 1
ATOM 964 O O . LYS A 1 125 ? 6.067 6.335 -20.790 1.00 62.00 125 LYS A O 1
ATOM 969 N N . THR A 1 126 ? 3.877 6.234 -20.374 1.00 67.06 126 THR A N 1
ATOM 970 C CA . THR A 1 126 ? 3.851 7.502 -19.632 1.00 67.06 126 THR A CA 1
ATOM 971 C C . THR A 1 126 ? 4.096 7.278 -18.134 1.00 67.06 126 THR A C 1
ATOM 973 O O . THR A 1 126 ? 3.687 6.253 -17.585 1.00 67.06 126 THR A O 1
ATOM 976 N N . PRO A 1 127 ? 4.729 8.231 -17.423 1.00 66.88 127 PRO A N 1
ATOM 977 C CA . PRO A 1 127 ? 4.922 8.146 -15.971 1.00 66.88 127 PRO A CA 1
ATOM 978 C C . PRO A 1 127 ? 3.602 7.988 -15.189 1.00 66.88 127 PRO A C 1
ATOM 980 O O . PRO A 1 127 ? 3.583 7.350 -14.137 1.00 66.88 127 PRO A O 1
ATOM 983 N N . SER A 1 128 ? 2.490 8.499 -15.732 1.00 74.12 128 SER A N 1
ATOM 984 C CA . SER A 1 128 ? 1.143 8.364 -15.156 1.00 74.12 128 SER A CA 1
ATOM 985 C C . SER A 1 128 ? 0.624 6.917 -15.174 1.00 74.12 128 SER A C 1
ATOM 987 O O . SER A 1 128 ? -0.047 6.473 -14.235 1.00 74.12 128 SER A O 1
ATOM 989 N N . THR A 1 129 ? 0.990 6.143 -16.200 1.00 76.69 129 THR A N 1
ATOM 990 C CA . THR A 1 129 ? 0.594 4.737 -16.340 1.00 76.69 129 THR A CA 1
ATOM 991 C C . THR A 1 129 ? 1.153 3.890 -15.192 1.00 76.69 129 THR A C 1
ATOM 993 O O . THR A 1 129 ? 0.414 3.126 -14.573 1.00 76.69 129 THR A O 1
ATOM 996 N N . TYR A 1 130 ? 2.428 4.076 -14.825 1.00 79.19 130 TYR A N 1
ATOM 997 C CA . TYR A 1 130 ? 3.059 3.334 -13.721 1.00 79.19 130 TYR A CA 1
ATOM 998 C C . TYR A 1 130 ? 2.396 3.612 -12.366 1.00 79.19 130 TYR A C 1
ATOM 1000 O O . TYR A 1 130 ? 2.192 2.686 -11.579 1.00 79.19 130 TYR A O 1
ATOM 1008 N N . PHE A 1 131 ? 2.017 4.867 -12.110 1.00 83.50 131 PHE A N 1
ATOM 1009 C CA . PHE A 1 131 ? 1.294 5.249 -10.896 1.00 83.50 131 PHE A CA 1
ATOM 1010 C C . PHE A 1 131 ? -0.108 4.629 -10.848 1.00 83.50 131 PHE A C 1
ATOM 1012 O O . PHE A 1 131 ? -0.485 4.037 -9.837 1.00 83.50 131 PHE A O 1
ATOM 1019 N N . SER A 1 132 ? -0.848 4.692 -11.957 1.00 82.31 132 SER A N 1
ATOM 1020 C CA . SER A 1 132 ? -2.203 4.131 -12.061 1.00 82.31 132 SER A CA 1
ATOM 1021 C C . SER A 1 132 ? -2.206 2.610 -11.880 1.00 82.31 132 SER A C 1
ATOM 1023 O O . SER A 1 132 ? -3.036 2.070 -11.152 1.00 82.31 132 SER A O 1
ATOM 1025 N N . ILE A 1 133 ? -1.230 1.909 -12.464 1.00 80.81 133 ILE A N 1
ATOM 1026 C CA . ILE A 1 133 ? -1.060 0.461 -12.271 1.00 80.81 133 ILE A CA 1
ATOM 1027 C C . ILE A 1 133 ? -0.725 0.147 -10.809 1.00 80.81 133 ILE A C 1
ATOM 1029 O O . ILE A 1 133 ? -1.280 -0.792 -10.238 1.00 80.81 133 ILE A O 1
ATOM 1033 N N . GLY A 1 134 ? 0.138 0.952 -10.183 1.00 84.06 134 GLY A N 1
ATOM 1034 C CA . GLY A 1 134 ? 0.432 0.855 -8.754 1.00 84.06 134 GLY A CA 1
ATOM 1035 C C . GLY A 1 134 ? -0.815 1.027 -7.888 1.00 84.06 134 GLY A C 1
ATOM 1036 O O . GLY A 1 134 ? -1.035 0.238 -6.969 1.00 84.06 134 GLY A O 1
ATOM 1037 N N . MET A 1 135 ? -1.668 2.000 -8.218 1.00 85.56 135 MET A N 1
ATOM 1038 C CA . MET A 1 135 ? -2.934 2.218 -7.521 1.00 85.56 135 MET A CA 1
ATOM 1039 C C . MET A 1 135 ? -3.874 1.019 -7.651 1.00 85.56 135 MET A C 1
ATOM 1041 O O . MET A 1 135 ? -4.366 0.518 -6.638 1.00 85.56 135 MET A O 1
ATOM 1045 N N . VAL A 1 136 ? -4.095 0.540 -8.878 1.00 84.75 136 VAL A N 1
ATOM 1046 C CA . VAL A 1 136 ? -4.972 -0.607 -9.160 1.00 84.75 136 VAL A CA 1
ATOM 1047 C C . VAL A 1 136 ? -4.457 -1.864 -8.460 1.00 84.75 136 VAL A C 1
ATOM 1049 O O . VAL A 1 136 ? -5.243 -2.590 -7.855 1.00 84.75 136 VAL A O 1
ATOM 1052 N N . ASN A 1 137 ? -3.142 -2.098 -8.459 1.00 84.31 137 ASN A N 1
ATOM 1053 C CA . ASN A 1 137 ? -2.563 -3.237 -7.750 1.00 84.31 137 ASN A CA 1
ATOM 1054 C C . ASN A 1 137 ? -2.628 -3.075 -6.223 1.00 84.31 137 ASN A C 1
ATOM 1056 O O . ASN A 1 137 ? -2.811 -4.046 -5.496 1.00 84.31 137 ASN A O 1
ATOM 1060 N N . GLY A 1 138 ? -2.542 -1.847 -5.713 1.00 83.31 138 GLY A N 1
ATOM 1061 C CA . GLY A 1 138 ? -2.823 -1.562 -4.307 1.00 83.31 138 GLY A CA 1
ATOM 1062 C C . GLY A 1 138 ? -4.264 -1.897 -3.912 1.00 83.31 138 GLY A C 1
ATOM 1063 O O . GLY A 1 138 ? -4.503 -2.270 -2.768 1.00 83.31 138 GLY A O 1
ATOM 1064 N N . PHE A 1 139 ? -5.214 -1.842 -4.852 1.00 83.69 139 PHE A N 1
ATOM 1065 C CA . PHE A 1 139 ? -6.599 -2.239 -4.601 1.00 83.69 139 PHE A CA 1
ATOM 1066 C C . PHE A 1 139 ? -6.847 -3.746 -4.559 1.00 83.69 139 PHE A C 1
ATOM 1068 O O . PHE A 1 139 ? -7.930 -4.146 -4.136 1.00 83.69 139 PHE A O 1
ATOM 1075 N N . LEU A 1 140 ? -5.875 -4.586 -4.933 1.00 81.56 140 LEU A N 1
ATOM 1076 C CA . LEU A 1 140 ? -6.035 -6.035 -4.844 1.00 81.56 140 LEU A CA 1
ATOM 1077 C C . LEU A 1 140 ? -6.049 -6.476 -3.371 1.00 81.56 140 LEU A C 1
ATOM 1079 O O . LEU A 1 140 ? -5.025 -6.376 -2.685 1.00 81.56 140 LEU A O 1
ATOM 1083 N N . PRO A 1 141 ? -7.180 -7.004 -2.872 1.00 70.50 141 PRO A N 1
ATOM 1084 C CA . PRO A 1 141 ? -7.277 -7.417 -1.488 1.00 70.50 141 PRO A CA 1
ATOM 1085 C C . PRO A 1 141 ? -6.626 -8.799 -1.337 1.00 70.50 141 PRO A C 1
ATOM 1087 O O . PRO A 1 141 ? -7.225 -9.833 -1.626 1.00 70.50 141 PRO A O 1
ATOM 1090 N N . CYS A 1 142 ? -5.356 -8.826 -0.935 1.00 82.00 142 CYS A N 1
ATOM 1091 C CA . CYS A 1 142 ? -4.639 -10.063 -0.625 1.00 82.00 142 CYS A CA 1
ATOM 1092 C C . CYS A 1 142 ? -4.696 -10.379 0.878 1.00 82.00 142 CYS A C 1
ATOM 1094 O O . CYS A 1 142 ? -4.964 -9.501 1.700 1.00 82.00 142 CYS A O 1
ATOM 1096 N N . GLY A 1 143 ? -4.405 -11.633 1.250 1.00 79.12 143 GLY A N 1
ATOM 1097 C CA . GLY A 1 143 ? -4.450 -12.118 2.641 1.00 79.12 143 GLY A CA 1
ATOM 1098 C C . GLY A 1 143 ? -3.771 -11.188 3.654 1.00 79.12 143 GLY A C 1
ATOM 1099 O O . GLY A 1 143 ? -4.300 -10.938 4.731 1.00 79.12 143 GLY A O 1
ATOM 1100 N N . LEU A 1 144 ? -2.629 -10.608 3.284 1.00 84.25 144 LEU A N 1
ATOM 1101 C CA . LEU A 1 144 ? -1.871 -9.698 4.147 1.00 84.25 144 LEU A CA 1
ATOM 1102 C C . LEU A 1 144 ? -2.446 -8.287 4.214 1.00 84.25 144 LEU A C 1
ATOM 1104 O O . LEU A 1 144 ? -2.370 -7.663 5.268 1.00 84.25 144 LEU A O 1
ATOM 1108 N N . VAL A 1 145 ? -3.052 -7.798 3.129 1.00 86.62 145 VAL A N 1
ATOM 1109 C CA . VAL A 1 145 ? -3.786 -6.528 3.157 1.00 86.62 145 VAL A CA 1
ATOM 1110 C C . VAL A 1 145 ? -4.987 -6.657 4.093 1.00 86.62 145 VAL A C 1
ATOM 1112 O O . VAL A 1 145 ? -5.247 -5.735 4.855 1.00 86.62 145 VAL A O 1
ATOM 1115 N N . TYR A 1 146 ? -5.656 -7.815 4.145 1.00 86.88 146 TYR A N 1
ATOM 1116 C CA . TYR A 1 146 ? -6.716 -8.052 5.132 1.00 86.88 146 TYR A CA 1
ATOM 1117 C C . TYR A 1 146 ? -6.207 -8.005 6.573 1.00 86.88 146 TYR A C 1
ATOM 1119 O O . TYR A 1 146 ? -6.821 -7.339 7.405 1.00 86.88 146 TYR A O 1
ATOM 1127 N N . VAL A 1 147 ? -5.078 -8.658 6.870 1.00 86.44 147 VAL A N 1
ATOM 1128 C CA . VAL A 1 147 ? -4.463 -8.593 8.208 1.00 86.44 147 VAL A CA 1
ATOM 1129 C C . VAL A 1 147 ? -4.118 -7.149 8.560 1.00 86.44 147 VAL A C 1
ATOM 1131 O O . VAL A 1 147 ? -4.494 -6.674 9.630 1.00 86.44 147 VAL A O 1
ATOM 1134 N N . ALA A 1 148 ? -3.487 -6.423 7.636 1.00 89.00 148 ALA A N 1
ATOM 1135 C CA . ALA A 1 148 ? -3.183 -5.015 7.826 1.00 89.00 148 ALA A CA 1
ATOM 1136 C C . ALA A 1 148 ? -4.466 -4.198 8.077 1.00 89.00 148 ALA A C 1
ATOM 1138 O O . ALA A 1 148 ? -4.483 -3.358 8.974 1.00 89.00 148 ALA A O 1
ATOM 1139 N N . ILE A 1 149 ? -5.559 -4.447 7.342 1.00 88.81 149 ILE A N 1
ATOM 1140 C CA . ILE A 1 149 ? -6.824 -3.704 7.483 1.00 88.81 149 ILE A CA 1
ATOM 1141 C C . ILE A 1 149 ? -7.421 -3.951 8.860 1.00 88.81 149 ILE A C 1
ATOM 1143 O O . ILE A 1 149 ? -7.824 -2.997 9.518 1.00 88.81 149 ILE A O 1
ATOM 1147 N N . VAL A 1 150 ? -7.410 -5.194 9.337 1.00 87.62 150 VAL A N 1
ATOM 1148 C CA . VAL A 1 150 ? -7.860 -5.518 10.696 1.00 87.62 150 VAL A CA 1
ATOM 1149 C C . VAL A 1 150 ? -7.000 -4.799 11.737 1.00 87.62 150 VAL A C 1
ATOM 1151 O O . VAL A 1 150 ? -7.548 -4.211 12.669 1.00 87.62 150 VAL A O 1
ATOM 1154 N N . THR A 1 151 ? -5.673 -4.762 11.562 1.00 87.81 151 THR A N 1
ATOM 1155 C CA . THR A 1 151 ? -4.796 -4.008 12.476 1.00 87.81 151 THR A CA 1
ATOM 1156 C C . THR A 1 151 ? -5.041 -2.502 12.421 1.00 87.81 151 THR A C 1
ATOM 1158 O O . THR A 1 151 ? -5.027 -1.853 13.462 1.00 87.81 151 THR A O 1
ATOM 1161 N N . ALA A 1 152 ? -5.334 -1.947 11.242 1.00 88.06 152 ALA A N 1
ATOM 1162 C CA . ALA A 1 152 ? -5.673 -0.540 11.069 1.00 88.06 152 ALA A CA 1
ATOM 1163 C C . ALA A 1 152 ? -7.001 -0.213 11.768 1.00 88.06 152 ALA A C 1
ATOM 1165 O O . ALA A 1 152 ? -7.047 0.704 12.584 1.00 88.06 152 ALA A O 1
ATOM 1166 N N . ILE A 1 153 ? -8.043 -1.022 11.545 1.00 87.50 153 ILE A N 1
ATOM 1167 C CA . ILE A 1 153 ? -9.352 -0.919 12.212 1.00 87.50 153 ILE A CA 1
ATOM 1168 C C . ILE A 1 153 ? -9.190 -0.938 13.738 1.00 87.50 153 ILE A C 1
ATOM 1170 O O . ILE A 1 153 ? -9.788 -0.111 14.426 1.00 87.50 153 ILE A O 1
ATOM 1174 N N . ALA A 1 154 ? -8.338 -1.825 14.265 1.00 85.75 154 ALA A N 1
ATOM 1175 C CA . ALA A 1 154 ? -8.081 -1.943 15.699 1.00 85.75 154 ALA A CA 1
ATOM 1176 C C . ALA A 1 154 ? -7.464 -0.675 16.325 1.00 85.75 154 ALA A C 1
ATOM 1178 O O . ALA A 1 154 ? -7.575 -0.477 17.532 1.00 85.75 154 ALA A O 1
ATOM 1179 N N . THR A 1 155 ? -6.859 0.218 15.529 1.00 85.38 155 THR A N 1
ATOM 1180 C CA . THR A 1 155 ? -6.334 1.501 16.035 1.00 85.38 155 THR A CA 1
ATOM 1181 C C . THR A 1 155 ? -7.421 2.524 16.381 1.00 85.38 155 THR A C 1
ATOM 1183 O O . THR A 1 155 ? -7.117 3.541 17.012 1.00 85.38 155 THR A O 1
ATOM 1186 N N . GLY A 1 156 ? -8.667 2.299 15.941 1.00 81.50 156 GLY A N 1
ATOM 1187 C CA . GLY A 1 156 ? -9.851 3.080 16.317 1.00 81.50 156 GLY A CA 1
ATOM 1188 C C . GLY A 1 156 ? -9.884 4.539 15.842 1.00 81.50 156 GLY A C 1
ATOM 1189 O O . GLY A 1 156 ? -10.832 5.254 16.151 1.00 81.50 156 GLY A O 1
ATOM 1190 N N . THR A 1 157 ? -8.879 5.016 15.097 1.00 87.69 157 THR A N 1
ATOM 1191 C CA . THR A 1 157 ? -8.832 6.395 14.576 1.00 87.69 157 THR A CA 1
ATOM 1192 C C . THR A 1 157 ? -8.380 6.420 13.117 1.00 87.69 157 THR A C 1
ATOM 1194 O O . THR A 1 157 ? -7.502 5.656 12.724 1.00 87.69 157 THR A O 1
ATOM 1197 N N . ILE A 1 158 ? -8.932 7.332 12.308 1.00 90.62 158 ILE A N 1
ATOM 1198 C CA . ILE A 1 158 ? -8.644 7.460 10.868 1.00 90.62 158 ILE A CA 1
ATOM 1199 C C . ILE A 1 158 ?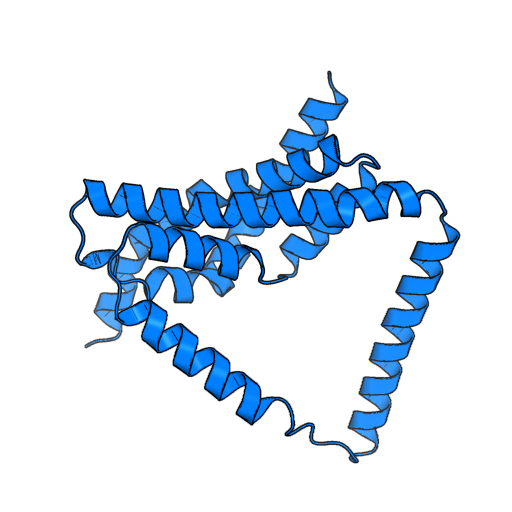 -7.164 7.762 10.660 1.00 90.62 158 ILE A C 1
ATOM 1201 O O . ILE A 1 158 ? -6.528 7.169 9.794 1.00 90.62 158 ILE A O 1
ATOM 1205 N N . LEU A 1 159 ? -6.603 8.655 11.484 1.00 91.19 159 LEU A N 1
ATOM 1206 C CA . LEU A 1 159 ? -5.204 9.052 11.379 1.00 91.19 159 LEU A CA 1
ATOM 1207 C C . LEU A 1 159 ? -4.276 7.847 11.600 1.00 91.19 159 LEU A C 1
ATOM 1209 O O . LEU A 1 159 ? -3.436 7.566 10.749 1.00 91.19 159 LEU A O 1
ATOM 1213 N N . LYS A 1 160 ? -4.462 7.091 12.693 1.00 90.12 160 LYS A N 1
ATOM 1214 C CA . LYS A 1 160 ? -3.649 5.896 12.985 1.00 90.12 160 LYS A CA 1
ATOM 1215 C C . LYS A 1 160 ? -3.897 4.770 11.972 1.00 90.12 160 LYS A C 1
ATOM 1217 O O . LYS A 1 160 ? -2.954 4.083 11.589 1.00 90.12 160 LYS A O 1
ATOM 1222 N N . SER A 1 161 ? -5.125 4.620 11.477 1.00 91.12 161 SER A N 1
ATOM 1223 C CA . SER A 1 161 ? -5.481 3.625 10.451 1.00 91.12 161 SER A CA 1
ATOM 1224 C C . SER A 1 161 ? -4.834 3.926 9.095 1.00 91.12 161 SER A C 1
ATOM 1226 O O . SER A 1 161 ? -4.363 3.029 8.402 1.00 91.12 161 SER A O 1
ATOM 1228 N N . SER A 1 162 ? -4.765 5.201 8.713 1.00 93.31 162 SER A N 1
ATOM 1229 C CA . SER A 1 162 ? -4.064 5.632 7.502 1.00 93.31 162 SER A CA 1
ATOM 1230 C C . SER A 1 162 ? -2.546 5.487 7.657 1.00 93.31 162 SER A C 1
ATOM 1232 O O . SER A 1 162 ? -1.886 4.945 6.774 1.00 93.31 162 SER A O 1
ATOM 1234 N N . LEU A 1 163 ? -1.990 5.876 8.812 1.00 93.25 163 LEU A N 1
ATOM 1235 C CA . LEU A 1 163 ? -0.557 5.750 9.116 1.00 93.25 163 LEU A CA 1
ATOM 1236 C C . LEU A 1 163 ? -0.077 4.291 9.166 1.00 93.25 163 LEU A C 1
ATOM 1238 O O . LEU A 1 163 ? 0.969 3.994 8.594 1.00 93.25 163 LEU A O 1
ATOM 1242 N N . THR A 1 164 ? -0.831 3.381 9.798 1.00 93.19 164 THR A N 1
ATOM 1243 C CA . THR A 1 164 ? -0.534 1.929 9.796 1.00 93.19 164 THR A CA 1
ATOM 1244 C C . THR A 1 164 ? -0.457 1.396 8.367 1.00 93.19 164 THR A C 1
ATOM 1246 O O . THR A 1 164 ? 0.513 0.735 7.999 1.00 93.19 164 THR A O 1
ATOM 1249 N N . MET A 1 165 ? -1.453 1.721 7.541 1.00 93.44 165 MET A N 1
ATOM 1250 C CA . MET A 1 165 ? -1.518 1.294 6.143 1.00 93.44 165 MET A CA 1
ATOM 1251 C C . MET A 1 165 ? -0.428 1.888 5.264 1.00 93.44 165 MET A C 1
ATOM 1253 O O . MET A 1 165 ? 0.130 1.212 4.398 1.00 93.44 165 MET A O 1
ATOM 1257 N N . PHE A 1 166 ? -0.109 3.156 5.484 1.00 93.50 166 PHE A N 1
ATOM 1258 C CA . PHE A 1 166 ? 0.963 3.824 4.773 1.00 93.50 166 PHE A CA 1
ATOM 1259 C C . PHE A 1 166 ? 2.327 3.224 5.145 1.00 93.50 166 PHE A C 1
ATOM 1261 O O . PHE A 1 166 ? 3.133 2.939 4.259 1.00 93.50 166 PHE A O 1
ATOM 1268 N N . ALA A 1 167 ? 2.560 2.935 6.431 1.00 93.06 167 ALA A N 1
ATOM 1269 C CA . ALA A 1 167 ? 3.758 2.236 6.899 1.00 93.06 167 ALA A CA 1
ATOM 1270 C C . ALA A 1 167 ? 3.860 0.812 6.335 1.00 93.06 167 ALA A C 1
ATOM 1272 O O . ALA A 1 167 ? 4.949 0.390 5.943 1.00 93.06 167 ALA A O 1
ATOM 1273 N N . PHE A 1 168 ? 2.733 0.101 6.223 1.00 92.50 168 PHE A N 1
ATOM 1274 C CA . PHE A 1 168 ? 2.654 -1.180 5.521 1.00 92.50 168 PHE A CA 1
ATOM 1275 C C . PHE A 1 168 ? 3.085 -1.046 4.055 1.00 92.50 168 PHE A C 1
ATOM 1277 O O . PHE A 1 168 ? 3.956 -1.791 3.606 1.00 92.50 168 PHE A O 1
ATOM 1284 N N . GLY A 1 169 ? 2.556 -0.055 3.329 1.00 90.19 169 GLY A N 1
ATOM 1285 C CA . GLY A 1 169 ? 2.956 0.238 1.950 1.00 90.19 169 GLY A CA 1
ATOM 1286 C C . GLY A 1 169 ? 4.457 0.496 1.811 1.00 90.19 169 GLY A C 1
ATOM 1287 O O . GLY A 1 169 ? 5.116 -0.160 0.999 1.00 90.19 169 GLY A O 1
ATOM 1288 N N . ILE A 1 170 ? 5.017 1.356 2.668 1.00 92.00 170 ILE A N 1
ATOM 1289 C CA . ILE A 1 170 ? 6.459 1.650 2.709 1.00 92.00 170 ILE A CA 1
ATOM 1290 C C . ILE A 1 170 ? 7.287 0.392 3.000 1.00 92.00 170 ILE A C 1
ATOM 1292 O O . ILE A 1 170 ? 8.305 0.164 2.344 1.00 92.00 170 ILE A O 1
ATOM 1296 N N . GLY A 1 171 ? 6.837 -0.456 3.927 1.00 89.62 171 GLY A N 1
ATOM 1297 C CA . GLY A 1 171 ? 7.498 -1.720 4.258 1.00 89.62 171 GLY A CA 1
ATOM 1298 C C . GLY A 1 171 ? 7.617 -2.682 3.071 1.00 89.62 171 GLY A C 1
ATOM 1299 O O . GLY A 1 171 ? 8.543 -3.491 3.040 1.00 89.62 171 GLY A O 1
ATOM 1300 N N . THR A 1 172 ? 6.743 -2.563 2.062 1.00 89.19 172 THR A N 1
ATOM 1301 C CA . THR A 1 172 ? 6.785 -3.412 0.855 1.00 89.19 172 THR A CA 1
ATOM 1302 C C . THR A 1 172 ? 7.723 -2.931 -0.252 1.00 89.19 172 THR A C 1
ATOM 1304 O O . THR A 1 172 ? 8.111 -3.722 -1.118 1.00 89.19 172 THR A O 1
ATOM 1307 N N . ILE A 1 173 ? 8.136 -1.660 -0.215 1.00 89.50 173 ILE A N 1
ATOM 1308 C CA . ILE A 1 173 ? 8.988 -1.032 -1.236 1.00 89.50 173 ILE A CA 1
ATOM 1309 C C . ILE A 1 173 ? 10.315 -1.776 -1.464 1.00 89.50 173 ILE A C 1
ATOM 1311 O O . ILE A 1 173 ? 10.606 -2.065 -2.627 1.00 89.50 173 ILE A O 1
ATOM 1315 N N . PRO A 1 174 ? 11.132 -2.106 -0.438 1.00 85.69 174 PRO A N 1
ATOM 1316 C CA . PRO A 1 174 ? 12.468 -2.660 -0.670 1.00 85.69 174 PRO A CA 1
ATOM 1317 C C . PRO A 1 174 ? 12.424 -3.998 -1.413 1.00 85.69 174 PRO A C 1
ATOM 1319 O O . PRO A 1 174 ? 13.177 -4.210 -2.361 1.00 85.69 174 PRO A O 1
ATOM 1322 N N . ILE A 1 175 ? 11.495 -4.878 -1.038 1.00 84.81 175 ILE A N 1
ATOM 1323 C CA . ILE A 1 175 ? 11.372 -6.211 -1.636 1.00 84.81 175 ILE A CA 1
ATOM 1324 C C . ILE A 1 175 ? 10.750 -6.126 -3.035 1.00 84.81 175 ILE A C 1
ATOM 1326 O O . ILE A 1 175 ? 11.224 -6.790 -3.956 1.00 84.81 175 ILE A O 1
ATOM 1330 N N . MET A 1 176 ? 9.758 -5.256 -3.249 1.00 81.69 176 MET A N 1
ATOM 1331 C CA . MET A 1 176 ? 9.194 -5.021 -4.586 1.00 81.69 176 MET A CA 1
ATOM 1332 C C . MET A 1 176 ? 10.205 -4.398 -5.551 1.00 81.69 176 MET A C 1
ATOM 1334 O O . MET A 1 176 ? 10.315 -4.842 -6.697 1.00 81.69 176 MET A O 1
ATOM 1338 N N . ALA A 1 177 ? 10.993 -3.425 -5.096 1.00 84.00 177 ALA A N 1
ATOM 1339 C CA . ALA A 1 177 ? 12.078 -2.854 -5.887 1.00 84.00 177 ALA A CA 1
ATOM 1340 C C . ALA A 1 177 ? 13.105 -3.928 -6.277 1.00 84.00 177 ALA A C 1
ATOM 1342 O O . ALA A 1 177 ? 13.485 -4.008 -7.447 1.00 84.00 177 ALA A O 1
ATOM 1343 N N . LEU A 1 178 ? 13.474 -4.808 -5.336 1.00 84.38 178 LEU A N 1
ATOM 1344 C CA . LEU A 1 178 ? 14.344 -5.953 -5.598 1.00 84.38 178 LEU A CA 1
ATOM 1345 C C . LEU A 1 178 ? 13.761 -6.827 -6.723 1.00 84.38 178 LEU A C 1
ATOM 1347 O O . LEU A 1 178 ? 14.421 -7.055 -7.734 1.00 84.38 178 LEU A O 1
ATOM 1351 N N . THR A 1 179 ? 12.494 -7.235 -6.625 1.00 81.19 179 THR A N 1
ATOM 1352 C CA . THR A 1 179 ? 11.868 -8.093 -7.649 1.00 81.19 179 THR A CA 1
ATOM 1353 C C . THR A 1 179 ? 11.823 -7.470 -9.042 1.00 81.19 179 THR A C 1
ATOM 1355 O O . THR A 1 179 ? 12.077 -8.165 -10.020 1.00 81.19 179 THR A O 1
ATOM 1358 N N . MET A 1 180 ? 11.583 -6.162 -9.157 1.00 76.44 180 MET A N 1
ATOM 1359 C CA . MET A 1 180 ? 11.588 -5.463 -10.449 1.00 76.44 180 MET A CA 1
ATOM 1360 C C . MET A 1 180 ? 12.997 -5.306 -11.038 1.00 76.44 180 MET A C 1
ATOM 1362 O O . MET A 1 180 ? 13.168 -5.213 -12.256 1.00 76.44 180 MET A O 1
ATOM 1366 N N . ILE A 1 181 ? 14.034 -5.288 -10.195 1.00 79.00 181 ILE A N 1
ATOM 1367 C CA . ILE A 1 181 ? 15.429 -5.279 -10.647 1.00 79.00 181 ILE A CA 1
ATOM 1368 C C . ILE A 1 181 ? 15.854 -6.684 -11.099 1.00 79.00 181 ILE A C 1
ATOM 1370 O O . ILE A 1 181 ? 16.401 -6.815 -12.197 1.00 79.00 181 ILE A O 1
ATOM 1374 N N . PHE A 1 182 ? 15.568 -7.716 -10.295 1.00 73.50 182 PHE A N 1
ATOM 1375 C CA . PHE A 1 182 ? 15.966 -9.111 -10.543 1.00 73.50 182 PHE A CA 1
ATOM 1376 C C . PHE A 1 182 ? 15.077 -9.858 -11.540 1.00 73.50 182 PHE A C 1
ATOM 1378 O O . PHE A 1 182 ? 15.540 -10.820 -12.150 1.00 73.50 182 PHE A O 1
ATOM 1385 N N . GLY A 1 183 ? 13.847 -9.398 -11.783 1.00 62.59 183 GLY A N 1
ATOM 1386 C CA . GLY A 1 183 ? 12.943 -9.978 -12.779 1.00 62.59 183 GLY A CA 1
ATOM 1387 C C . GLY A 1 183 ? 13.537 -10.038 -14.190 1.00 62.59 183 GLY A C 1
ATOM 1388 O O . GLY A 1 183 ? 13.163 -10.906 -14.975 1.00 62.59 183 GLY A O 1
ATOM 1389 N N . LYS A 1 184 ? 14.558 -9.205 -14.458 1.00 58.94 184 LYS A N 1
ATOM 1390 C CA . LYS A 1 184 ? 15.429 -9.281 -15.637 1.00 58.94 184 LYS A CA 1
ATOM 1391 C C . LYS A 1 184 ? 15.946 -10.700 -15.897 1.00 58.94 184 LYS A C 1
ATOM 1393 O O . LYS A 1 184 ? 15.982 -11.098 -17.046 1.00 58.94 184 LYS A O 1
ATOM 1398 N N . PHE A 1 185 ? 16.353 -11.458 -14.881 1.00 53.59 185 PHE A N 1
ATOM 1399 C CA . PHE A 1 185 ? 16.969 -12.776 -15.091 1.00 53.59 185 PHE A CA 1
ATOM 1400 C C . PHE A 1 185 ? 15.953 -13.885 -15.384 1.00 53.59 185 PHE A C 1
ATOM 1402 O O . PHE A 1 185 ? 16.292 -14.863 -16.043 1.00 53.59 185 PHE A O 1
ATOM 1409 N N . VAL A 1 186 ? 14.705 -13.724 -14.936 1.00 52.09 186 VAL A N 1
ATOM 1410 C CA . VAL A 1 186 ? 13.647 -14.729 -15.126 1.00 52.09 186 VAL A CA 1
ATOM 1411 C C . VAL A 1 186 ? 12.969 -14.565 -16.485 1.00 52.09 186 VAL A C 1
ATOM 1413 O O . VAL A 1 186 ? 12.701 -15.562 -17.149 1.00 52.09 186 VAL A O 1
ATOM 1416 N N . SER A 1 187 ? 12.754 -13.329 -16.953 1.00 47.31 187 SER A N 1
ATOM 1417 C CA . SER A 1 187 ? 12.142 -13.091 -18.269 1.00 47.31 187 SER A CA 1
ATOM 1418 C C . SER A 1 187 ? 13.028 -13.528 -19.443 1.00 47.31 187 SER A C 1
ATOM 1420 O O . SER A 1 187 ? 12.506 -13.805 -20.516 1.00 47.31 187 SER A O 1
ATOM 1422 N N . ILE A 1 188 ? 14.353 -13.597 -19.255 1.00 48.56 188 ILE A N 1
ATOM 1423 C CA . ILE A 1 188 ? 15.300 -14.022 -20.303 1.00 48.56 188 ILE A CA 1
ATOM 1424 C C . ILE A 1 188 ? 15.227 -15.543 -20.537 1.00 48.56 188 ILE A C 1
ATOM 1426 O O . ILE A 1 188 ? 15.434 -15.988 -21.657 1.00 48.56 188 ILE A O 1
ATOM 1430 N N . ASN A 1 189 ? 14.865 -16.336 -19.521 1.00 40.56 189 ASN A N 1
ATOM 1431 C CA . ASN A 1 189 ? 14.807 -17.804 -19.613 1.00 40.56 189 ASN A CA 1
ATOM 1432 C C . ASN A 1 189 ? 13.450 -18.361 -20.089 1.00 40.56 189 ASN A C 1
ATOM 1434 O O . ASN A 1 189 ? 13.309 -19.567 -20.238 1.00 40.56 189 ASN A O 1
ATOM 1438 N N . LEU A 1 190 ? 12.441 -17.507 -20.295 1.00 43.69 190 LEU A N 1
ATOM 1439 C CA . LEU A 1 190 ? 11.107 -17.897 -20.788 1.00 43.69 190 LEU A CA 1
ATOM 1440 C C . LEU A 1 190 ? 10.918 -17.634 -22.293 1.00 43.69 190 LEU A C 1
ATOM 1442 O O . LEU A 1 190 ? 9.864 -17.949 -22.838 1.00 43.69 190 LEU A O 1
ATOM 1446 N N . LEU A 1 191 ? 11.917 -17.038 -22.949 1.00 43.22 191 LEU A N 1
ATOM 1447 C CA . LEU A 1 191 ? 11.934 -16.731 -24.386 1.00 43.22 191 LEU A CA 1
ATOM 1448 C C . LEU A 1 191 ? 12.992 -17.545 -25.151 1.00 43.22 191 LEU A C 1
ATOM 1450 O O . LEU A 1 191 ? 13.332 -17.184 -26.278 1.00 43.22 191 LEU A O 1
ATOM 1454 N N . GLN A 1 192 ? 13.505 -18.622 -24.550 1.00 38.09 192 GLN A N 1
ATOM 1455 C CA . GLN A 1 192 ? 14.444 -19.544 -25.183 1.00 38.09 192 GLN A CA 1
ATOM 1456 C C . GLN A 1 192 ? 13.868 -20.957 -25.235 1.00 38.09 192 GLN A C 1
ATOM 1458 O O . GLN A 1 192 ? 13.252 -21.370 -24.227 1.00 38.09 192 GLN A O 1
#

InterPro domains:
  IPR039447 Urease accessory protein UreH-like, transmembrane domain [PF13386] (11-188)

Organism: NCBI:txid2981993

Foldseek 3Di:
DVLLVVLLVLLLVLLQVCLVVCCVPVLVVLLPFPLVVDDPVVSVLLLVLLLVLLLVLLLVLLLVLLVVLLVCVPVVVVVVVVVVVVVVVVVVVVCVVVPPDPPPVCVVVVVVVVVVLVVLRPPDPDSVSSNVNSNVVSPPDDPSSVVLSVVSSPSNHSVSSSSSRSSSSVSNSVSSSVSSVVSVVVVVVVVD

Secondary structure (DSSP, 8-state):
-HHHHHHHHHHHHHHHHHHHHHHHHHHHHHHHSSGGGS-HHHHHHHHHHHHHHHHHHHHHHHHHHHHHHHHTTSHHHHHHHHHHHHHHHHHHHHHHHTT----THHHHHHHHHHHHHHHHHHH---HHHHHHHHHHHHTS--HHHHHHHHHHHHT-SHHHHHHHHHHHHHHHHHHHHHHHHHHHHHHHTT--

Radius of gyration: 19.39 Å; chains: 1; bounding box: 45×39×47 Å